Protein AF-A0A812V996-F1 (afdb_monomer)

pLDDT: mean 73.59, std 22.12, range [24.55, 98.0]

Structure (mmCIF, N/CA/C/O backbone):
data_AF-A0A812V996-F1
#
_entry.id   AF-A0A812V996-F1
#
loop_
_atom_site.group_PDB
_atom_site.id
_atom_site.type_symbol
_atom_site.label_atom_id
_atom_site.label_alt_id
_atom_site.label_comp_id
_atom_site.label_asym_id
_atom_site.label_entity_id
_atom_site.label_seq_id
_atom_site.pdbx_PDB_ins_code
_atom_site.Cartn_x
_atom_site.Cartn_y
_atom_site.Cartn_z
_atom_site.occupancy
_atom_site.B_iso_or_equiv
_atom_site.auth_seq_id
_atom_site.auth_comp_id
_atom_site.auth_asym_id
_atom_site.auth_atom_id
_atom_site.pdbx_PDB_model_num
ATOM 1 N N . MET A 1 1 ? -14.097 10.072 -3.785 1.00 68.44 1 MET A N 1
ATOM 2 C CA . MET A 1 1 ? -14.129 9.135 -2.651 1.00 68.44 1 MET A CA 1
ATOM 3 C C . MET A 1 1 ? -12.870 8.296 -2.686 1.00 68.44 1 MET A C 1
ATOM 5 O O . MET A 1 1 ? -12.619 7.647 -3.703 1.00 68.44 1 MET A O 1
ATOM 9 N N . VAL A 1 2 ? -12.076 8.368 -1.624 1.00 69.56 2 VAL A N 1
ATOM 10 C CA . VAL A 1 2 ? -10.939 7.474 -1.384 1.00 69.56 2 VAL A CA 1
ATOM 11 C C . VAL A 1 2 ? -11.446 6.214 -0.685 1.00 69.56 2 VAL A C 1
ATOM 13 O O . VAL A 1 2 ? -12.228 6.309 0.259 1.00 69.56 2 VAL A O 1
ATOM 16 N N . VAL A 1 3 ? -11.020 5.038 -1.145 1.00 75.62 3 VAL A N 1
ATOM 17 C CA . VAL A 1 3 ? -11.341 3.757 -0.496 1.00 75.62 3 VAL A CA 1
ATOM 18 C C . VAL A 1 3 ? -10.169 3.360 0.391 1.00 75.62 3 VAL A C 1
ATOM 20 O O . VAL A 1 3 ? -9.077 3.103 -0.111 1.00 75.62 3 VAL A O 1
ATOM 23 N N . ALA A 1 4 ? -10.376 3.311 1.705 1.00 86.12 4 ALA A N 1
ATOM 24 C CA . ALA A 1 4 ? -9.364 2.818 2.634 1.00 86.12 4 ALA A CA 1
ATOM 25 C C . ALA A 1 4 ? -9.500 1.300 2.789 1.00 86.12 4 ALA A C 1
ATOM 27 O O . ALA A 1 4 ? -10.517 0.817 3.289 1.00 86.12 4 ALA A O 1
ATOM 28 N N . GLN A 1 5 ? -8.480 0.557 2.365 1.00 85.81 5 GLN A N 1
ATOM 29 C CA . GLN A 1 5 ? -8.424 -0.896 2.505 1.00 85.81 5 GLN A CA 1
ATOM 30 C C . GLN A 1 5 ? -7.538 -1.260 3.686 1.00 85.81 5 GLN A C 1
ATOM 32 O O . GLN A 1 5 ? -6.400 -0.814 3.772 1.00 85.81 5 GLN A O 1
ATOM 37 N N . ILE A 1 6 ? -8.037 -2.081 4.598 1.00 90.00 6 ILE A N 1
ATOM 38 C CA . ILE A 1 6 ? -7.221 -2.690 5.638 1.00 90.00 6 ILE A CA 1
ATOM 39 C C . ILE A 1 6 ? -6.623 -3.952 5.030 1.00 90.00 6 ILE A C 1
ATOM 41 O O . ILE A 1 6 ? -7.347 -4.899 4.728 1.00 90.00 6 ILE A O 1
ATOM 45 N N . VAL A 1 7 ? -5.305 -3.952 4.834 1.00 86.25 7 VAL A N 1
ATOM 46 C CA . VAL A 1 7 ? -4.569 -5.071 4.217 1.00 86.25 7 VAL A CA 1
ATOM 47 C C . VAL A 1 7 ? -3.837 -5.940 5.240 1.00 86.25 7 VAL A C 1
ATOM 49 O O . VAL A 1 7 ? -3.289 -6.992 4.906 1.00 86.25 7 VAL A O 1
ATOM 52 N N . ARG A 1 8 ? -3.776 -5.490 6.499 1.00 89.12 8 ARG A N 1
ATOM 53 C CA . ARG A 1 8 ? -3.169 -6.241 7.598 1.00 89.12 8 ARG A CA 1
ATOM 54 C C . ARG A 1 8 ? -3.764 -5.841 8.941 1.00 89.12 8 ARG A C 1
ATOM 56 O O . ARG A 1 8 ? -3.909 -4.649 9.223 1.00 89.12 8 ARG A O 1
ATOM 63 N N . LEU A 1 9 ? -4.026 -6.839 9.777 1.00 92.62 9 LEU A N 1
ATOM 64 C CA . LEU A 1 9 ? -4.491 -6.687 11.152 1.00 92.62 9 LEU A CA 1
ATOM 65 C C . LEU A 1 9 ? -3.426 -7.187 12.120 1.00 92.62 9 LEU A C 1
ATOM 67 O O . LEU A 1 9 ? -2.908 -8.288 11.947 1.00 92.62 9 LEU A O 1
ATOM 71 N N . ARG A 1 10 ? -3.122 -6.384 13.143 1.00 93.19 10 ARG A N 1
ATOM 72 C CA . ARG A 1 10 ? -2.154 -6.724 14.191 1.00 93.19 10 ARG A CA 1
ATOM 73 C C . ARG A 1 10 ? -2.691 -6.451 15.574 1.00 93.19 10 ARG A C 1
ATOM 75 O O . ARG A 1 10 ? -3.213 -5.367 15.811 1.00 93.19 10 ARG A O 1
ATOM 82 N N . ASN A 1 11 ? -2.449 -7.356 16.508 1.00 94.94 11 ASN A N 1
ATOM 83 C CA . ASN A 1 11 ? -2.712 -7.138 17.918 1.00 94.94 11 ASN A CA 1
ATOM 84 C C . ASN A 1 11 ? -1.469 -7.416 18.760 1.00 94.94 11 ASN A C 1
ATOM 86 O O . ASN A 1 11 ? -1.114 -8.560 19.033 1.00 94.94 11 ASN A O 1
ATOM 90 N N . ASN A 1 12 ? -0.834 -6.332 19.198 1.00 92.88 12 ASN A N 1
ATOM 91 C CA . ASN A 1 12 ? 0.357 -6.351 20.040 1.00 92.88 12 ASN A CA 1
ATOM 92 C C . ASN A 1 12 ? 0.018 -6.149 21.528 1.00 92.88 12 ASN A C 1
ATOM 94 O O . ASN A 1 12 ? 0.914 -5.867 22.322 1.00 92.88 12 ASN A O 1
ATOM 98 N N . THR A 1 13 ? -1.261 -6.231 21.898 1.00 91.38 13 THR A N 1
ATOM 99 C CA . THR A 1 13 ? -1.736 -6.120 23.283 1.00 91.38 13 THR A CA 1
ATOM 100 C C . THR A 1 13 ? -2.034 -7.501 23.867 1.00 91.38 13 THR A C 1
ATOM 102 O O . THR A 1 13 ? -1.964 -8.516 23.173 1.00 91.38 13 THR A O 1
ATOM 105 N N . LEU A 1 14 ? -2.415 -7.538 25.145 1.00 90.31 14 LEU A N 1
ATOM 106 C CA . LEU A 1 14 ? -2.928 -8.738 25.816 1.00 90.31 14 LEU A CA 1
ATOM 107 C C . LEU A 1 14 ? -4.466 -8.846 25.784 1.00 90.31 14 LEU A C 1
ATOM 109 O O . LEU A 1 14 ? -5.033 -9.695 26.468 1.00 90.31 14 LEU A O 1
ATOM 113 N N . ARG A 1 15 ? -5.144 -7.989 25.013 1.00 91.38 15 ARG A N 1
ATOM 114 C CA . ARG A 1 15 ? -6.610 -7.860 24.958 1.00 91.38 15 ARG A CA 1
ATOM 115 C C . ARG A 1 15 ? -7.149 -8.478 23.670 1.00 91.38 15 ARG A C 1
ATOM 117 O O . ARG A 1 15 ? -6.420 -8.553 22.686 1.00 91.38 15 ARG A O 1
ATOM 124 N N . THR A 1 16 ? -8.415 -8.889 23.654 1.00 94.25 16 THR A N 1
ATOM 125 C CA . THR A 1 16 ? -9.091 -9.378 22.438 1.00 94.25 16 THR A CA 1
ATOM 126 C C . THR A 1 16 ? -10.015 -8.296 21.898 1.00 94.25 16 THR A C 1
ATOM 128 O O . THR A 1 16 ? -10.855 -7.783 22.635 1.00 94.25 16 THR A O 1
ATOM 131 N N . PHE A 1 17 ? -9.889 -7.986 20.608 1.00 95.56 17 PHE A N 1
ATOM 132 C CA . PHE A 1 17 ? -10.750 -7.025 19.917 1.00 95.56 17 PHE A CA 1
ATOM 133 C C . PHE A 1 17 ? -11.651 -7.732 18.914 1.00 95.56 17 PHE A C 1
ATOM 135 O O . PHE A 1 17 ? -11.306 -8.796 18.405 1.00 95.56 17 PHE A O 1
ATOM 142 N N . TYR A 1 18 ? -12.778 -7.108 18.592 1.00 94.75 18 TYR A N 1
ATOM 143 C CA . TYR A 1 18 ? -13.703 -7.591 17.575 1.00 94.75 18 TYR A CA 1
ATOM 144 C C . TYR A 1 18 ? -13.893 -6.520 16.509 1.00 94.75 18 TYR A C 1
ATOM 146 O O . TYR A 1 18 ? -14.131 -5.354 16.828 1.00 94.75 18 TYR A O 1
ATOM 154 N N . ILE A 1 19 ? -13.784 -6.908 15.241 1.00 94.19 19 ILE A N 1
ATOM 155 C CA . ILE A 1 19 ? -13.998 -6.015 14.101 1.00 94.19 19 ILE A CA 1
ATOM 156 C C . ILE A 1 19 ? -15.267 -6.444 13.380 1.00 94.19 19 ILE A C 1
ATOM 158 O O . ILE A 1 19 ? -15.401 -7.587 12.952 1.00 94.19 19 ILE A O 1
ATOM 162 N N . THR A 1 20 ? -16.193 -5.506 13.217 1.00 90.94 20 THR A N 1
ATOM 163 C CA . THR A 1 20 ? -17.376 -5.679 12.373 1.00 90.94 20 THR A CA 1
ATOM 164 C C . THR A 1 20 ? -17.146 -4.905 11.075 1.00 90.94 20 THR A C 1
ATOM 166 O O . THR A 1 20 ? -17.031 -3.673 11.130 1.00 90.94 20 THR A O 1
ATOM 169 N N . PRO A 1 21 ? -17.043 -5.583 9.917 1.00 86.12 21 PRO A N 1
ATOM 170 C CA . PRO A 1 21 ? -16.933 -4.911 8.627 1.00 86.12 21 PRO A CA 1
ATOM 171 C C . PRO A 1 21 ? -18.097 -3.936 8.415 1.00 86.12 21 PRO A C 1
ATOM 173 O O . PRO A 1 21 ? -19.245 -4.244 8.728 1.00 86.12 21 PRO A O 1
ATOM 176 N N . GLY A 1 22 ? -17.792 -2.746 7.899 1.00 69.81 22 GLY A N 1
ATOM 177 C CA . GLY A 1 22 ? -18.787 -1.694 7.670 1.00 69.81 22 GLY A CA 1
ATOM 178 C C . GLY A 1 22 ? -19.370 -1.664 6.260 1.00 69.81 22 GLY A C 1
ATOM 179 O O . GLY A 1 22 ? -20.229 -0.836 5.969 1.00 69.81 22 GLY A O 1
ATOM 180 N N . ASP A 1 23 ? -18.866 -2.514 5.369 1.00 71.00 23 ASP A N 1
ATOM 181 C CA . ASP A 1 23 ? -19.154 -2.472 3.941 1.00 71.00 23 ASP A CA 1
ATOM 182 C C . ASP A 1 23 ? -19.810 -3.784 3.495 1.00 71.00 23 ASP A C 1
ATOM 184 O O . ASP A 1 23 ? -19.291 -4.868 3.750 1.00 71.00 23 ASP A O 1
ATOM 188 N N . ILE A 1 24 ? -20.967 -3.675 2.839 1.00 66.00 24 ILE A N 1
ATOM 189 C CA . ILE A 1 24 ? -21.747 -4.818 2.342 1.00 66.00 24 ILE A CA 1
ATOM 190 C C . ILE A 1 24 ? -21.283 -5.302 0.962 1.00 66.00 24 ILE A C 1
ATOM 192 O O . ILE A 1 24 ? -21.715 -6.357 0.499 1.00 66.00 24 ILE A O 1
ATOM 196 N N . PHE A 1 25 ? -20.448 -4.523 0.271 1.00 68.19 25 PHE A N 1
ATOM 197 C CA . PHE A 1 25 ? -20.024 -4.814 -1.096 1.00 68.19 25 PHE A CA 1
ATOM 198 C C . PHE A 1 25 ? -18.751 -5.656 -1.149 1.00 68.19 25 PHE A C 1
ATOM 200 O O . PHE A 1 25 ? -18.546 -6.390 -2.119 1.00 68.19 25 PHE A O 1
ATOM 207 N N . TYR A 1 26 ? -17.907 -5.580 -0.119 1.00 71.62 26 TYR A N 1
ATOM 208 C CA . TYR A 1 26 ? -16.656 -6.325 -0.056 1.00 71.62 26 TYR A CA 1
ATOM 209 C C . TYR A 1 26 ? -16.776 -7.521 0.884 1.00 71.62 26 TYR A C 1
ATOM 211 O O . TYR A 1 26 ? -17.112 -7.393 2.057 1.00 71.62 26 TYR A O 1
ATOM 219 N N . LYS A 1 27 ? -16.454 -8.708 0.364 1.00 79.19 27 LYS A N 1
ATOM 220 C CA . LYS A 1 27 ? -16.306 -9.907 1.191 1.00 79.19 27 LYS A CA 1
ATOM 221 C C . LYS A 1 27 ? -14.922 -9.897 1.814 1.00 79.19 27 LYS A C 1
ATOM 223 O O . LYS A 1 27 ? -13.931 -9.883 1.089 1.00 79.19 27 LYS A O 1
ATOM 228 N N . THR A 1 28 ? -14.869 -9.905 3.140 1.00 84.31 28 THR A N 1
ATOM 229 C CA . THR A 1 28 ? -13.599 -9.936 3.859 1.00 84.31 28 THR A CA 1
ATOM 230 C C . THR A 1 28 ? -13.019 -11.350 3.873 1.00 84.31 28 THR A C 1
ATOM 232 O O . THR A 1 28 ? -13.731 -12.323 4.117 1.00 84.31 28 THR A O 1
ATOM 235 N N . SER A 1 29 ? -11.714 -11.468 3.657 1.00 82.75 29 SER A N 1
ATOM 236 C CA . SER A 1 29 ? -10.951 -12.687 3.920 1.00 82.75 29 SER A CA 1
ATOM 237 C C . SER A 1 29 ? -9.700 -12.392 4.732 1.00 82.75 29 SER A C 1
ATOM 239 O O . SER A 1 29 ? -9.110 -11.319 4.608 1.00 82.75 29 SER A O 1
ATOM 241 N N . ILE A 1 30 ? -9.284 -13.364 5.538 1.00 86.12 30 ILE A N 1
ATOM 242 C CA . ILE A 1 30 ? -8.094 -13.302 6.384 1.00 86.12 30 ILE A CA 1
ATOM 243 C C . ILE A 1 30 ? -7.178 -14.462 6.002 1.00 86.12 30 ILE A C 1
ATOM 245 O O . ILE A 1 30 ? -7.625 -15.608 5.964 1.00 86.12 30 ILE A O 1
ATOM 249 N N . ASP A 1 31 ? -5.927 -14.158 5.647 1.00 82.12 31 ASP A N 1
ATOM 250 C CA . ASP A 1 31 ? -4.960 -15.115 5.081 1.00 82.12 31 ASP A CA 1
ATOM 251 C C . ASP A 1 31 ? -5.574 -15.996 3.964 1.00 82.12 31 ASP A C 1
ATOM 253 O O . ASP A 1 31 ? -5.345 -17.203 3.864 1.00 82.12 31 ASP A O 1
ATOM 257 N N . GLY A 1 32 ? -6.408 -15.377 3.119 1.00 76.25 32 GLY A N 1
ATOM 258 C CA . GLY A 1 32 ? -7.094 -16.024 1.996 1.00 76.25 32 GLY A CA 1
ATOM 259 C C . GLY A 1 32 ? -8.329 -16.858 2.363 1.00 76.25 32 GLY A C 1
ATOM 260 O O . GLY A 1 32 ? -8.969 -17.404 1.465 1.00 76.25 32 GLY A O 1
ATOM 261 N N . GLN A 1 33 ? -8.702 -16.957 3.644 1.00 82.69 33 GLN A N 1
ATOM 262 C CA . GLN A 1 33 ? -9.930 -17.631 4.079 1.00 82.69 33 GLN A CA 1
ATOM 263 C C . GLN A 1 33 ? -11.076 -16.625 4.234 1.00 82.69 33 GLN A C 1
ATOM 265 O O . GLN A 1 33 ? -10.908 -15.627 4.937 1.00 82.69 33 GLN A O 1
ATOM 270 N N . PRO A 1 34 ? -12.243 -16.847 3.603 1.00 84.31 34 PRO A N 1
ATOM 271 C CA . PRO A 1 34 ? -13.369 -15.931 3.714 1.00 84.31 34 PRO A CA 1
ATOM 272 C C . PRO A 1 34 ? -13.890 -15.907 5.150 1.00 84.31 34 PRO A C 1
ATOM 274 O O . PRO A 1 34 ? -14.181 -16.949 5.739 1.00 84.31 34 PRO A O 1
ATOM 277 N N . VAL A 1 35 ? -14.048 -14.706 5.692 1.00 81.50 35 VAL A N 1
ATOM 278 C CA . VAL A 1 35 ? -14.783 -14.487 6.935 1.00 81.50 35 VAL A CA 1
ATOM 279 C C . VAL A 1 35 ? -16.250 -14.334 6.545 1.00 81.50 35 VAL A C 1
ATOM 281 O O . VAL A 1 35 ? -16.569 -13.579 5.627 1.00 81.50 35 VAL A O 1
ATOM 284 N N . GLY A 1 36 ? -17.143 -15.099 7.177 1.00 72.88 36 GLY A N 1
ATOM 285 C CA . GLY A 1 36 ? -18.587 -14.936 6.970 1.00 72.88 36 GLY A CA 1
ATOM 286 C C . GLY A 1 36 ? -19.096 -13.585 7.489 1.00 72.88 36 GLY A C 1
ATOM 287 O O . GLY A 1 36 ? -18.314 -12.721 7.871 1.00 72.88 36 GLY A O 1
ATOM 288 N N . ASP A 1 37 ? -20.414 -13.426 7.610 1.00 67.81 37 ASP A N 1
ATOM 289 C CA . ASP A 1 37 ? -21.042 -12.189 8.125 1.00 67.81 37 ASP A CA 1
ATOM 290 C C . ASP A 1 37 ? -20.842 -11.976 9.647 1.00 67.81 37 ASP A C 1
ATOM 292 O O . ASP A 1 37 ? -21.565 -11.220 10.294 1.00 67.81 37 ASP A O 1
ATOM 296 N N . GLN A 1 38 ? -19.891 -12.692 10.249 1.00 74.56 38 GLN A N 1
ATOM 297 C CA . GLN A 1 38 ? -19.591 -12.654 11.675 1.00 74.56 38 GLN A CA 1
ATOM 298 C C . GLN A 1 38 ? -18.497 -11.629 11.982 1.00 74.56 38 GLN A C 1
ATOM 300 O O . GLN A 1 38 ? -17.707 -11.243 11.120 1.00 74.56 38 GLN A O 1
ATOM 305 N N . GLN A 1 39 ? -18.441 -11.199 13.243 1.00 87.00 39 GLN A N 1
ATOM 306 C CA . GLN A 1 39 ? -17.353 -10.356 13.725 1.00 87.00 39 GLN A CA 1
ATOM 307 C C . GLN A 1 39 ? -16.016 -11.093 13.612 1.00 87.00 39 GLN A C 1
ATOM 309 O O . GLN A 1 39 ? -15.909 -12.276 13.931 1.00 87.00 39 GLN A O 1
ATOM 314 N N . ILE A 1 40 ? -14.988 -10.366 13.188 1.00 91.69 40 ILE A N 1
ATOM 315 C CA . ILE A 1 40 ? -13.610 -10.842 13.155 1.00 91.69 40 ILE A CA 1
ATOM 316 C C . ILE A 1 40 ? -13.047 -10.731 14.568 1.00 91.69 40 ILE A C 1
ATOM 318 O O . ILE A 1 40 ? -12.869 -9.621 15.073 1.00 91.69 40 ILE A O 1
ATOM 322 N N . GLU A 1 41 ? -12.750 -11.864 15.194 1.00 94.19 41 GLU A N 1
ATOM 323 C CA . GLU A 1 41 ? -12.024 -11.904 16.462 1.00 94.19 41 GLU A CA 1
ATOM 324 C C . GLU A 1 41 ? -10.525 -11.674 16.221 1.00 94.19 41 GLU A C 1
ATOM 326 O O . GLU A 1 41 ? -9.902 -12.331 15.386 1.00 94.19 41 GLU A O 1
ATOM 331 N N . VAL A 1 42 ? -9.939 -10.740 16.967 1.00 95.62 42 VAL A N 1
ATOM 332 C CA . VAL A 1 42 ? -8.523 -10.370 16.894 1.00 95.62 42 VAL A CA 1
ATOM 333 C C . VAL A 1 42 ? -7.877 -10.611 18.268 1.00 95.62 42 VAL A C 1
ATOM 335 O O . VAL A 1 42 ? -7.761 -9.678 19.073 1.00 95.62 42 VAL A O 1
ATOM 338 N N . PRO A 1 43 ? -7.476 -11.857 18.584 1.00 95.31 43 PRO A N 1
ATOM 339 C CA . PRO A 1 43 ? -6.868 -12.214 19.867 1.00 95.31 43 PRO A CA 1
ATOM 340 C C . PRO A 1 43 ? -5.450 -11.634 20.047 1.00 95.31 43 PRO A C 1
ATOM 342 O O . PRO A 1 43 ? -4.847 -11.144 19.087 1.00 95.31 43 PRO A O 1
ATOM 345 N N . PRO A 1 44 ? -4.877 -11.696 21.264 1.00 94.75 44 PRO A N 1
ATOM 346 C CA . PRO A 1 44 ? -3.487 -11.319 21.516 1.00 94.75 44 PRO A CA 1
ATOM 347 C C . PRO A 1 44 ? -2.503 -12.035 20.583 1.00 94.75 44 PRO A C 1
ATOM 349 O O . PRO A 1 44 ? -2.571 -13.252 20.412 1.00 94.75 44 PRO A O 1
ATOM 352 N N . GLY A 1 45 ? -1.567 -11.287 19.993 1.00 91.12 45 GLY A N 1
ATOM 353 C CA . GLY A 1 45 ? -0.557 -11.823 19.075 1.00 91.12 45 GLY A CA 1
ATOM 354 C C . GLY A 1 45 ? -1.040 -12.059 17.640 1.00 91.12 45 GLY A C 1
ATOM 355 O O . GLY A 1 45 ? -0.279 -12.585 16.830 1.00 91.12 45 GLY A O 1
ATOM 356 N N . PHE A 1 46 ? -2.275 -11.678 17.303 1.00 93.94 46 PHE A N 1
ATOM 357 C CA . PHE A 1 46 ? -2.791 -11.768 15.938 1.00 93.94 46 PHE A CA 1
ATOM 358 C C . PHE A 1 46 ? -1.958 -10.911 14.971 1.00 93.94 46 PHE A C 1
ATOM 360 O O . PHE A 1 46 ? -1.724 -9.736 15.244 1.00 93.94 46 PHE A O 1
ATOM 367 N N . ASP A 1 47 ? -1.524 -11.471 13.841 1.00 91.81 47 ASP A N 1
ATOM 368 C CA . ASP A 1 47 ? -0.824 -10.747 12.768 1.00 91.81 47 ASP A CA 1
ATOM 369 C C . ASP A 1 47 ? -1.089 -11.422 11.416 1.00 91.81 47 ASP A C 1
ATOM 371 O O . ASP A 1 47 ? -0.331 -12.292 10.985 1.00 91.81 47 ASP A O 1
ATOM 375 N N . GLN A 1 48 ? -2.188 -11.046 10.762 1.00 88.75 48 GLN A N 1
ATOM 376 C CA . GLN A 1 48 ? -2.663 -11.702 9.537 1.00 88.75 48 GLN A CA 1
ATOM 377 C C . GLN A 1 48 ? -2.954 -10.687 8.432 1.00 88.75 48 GLN A C 1
ATOM 379 O O . GLN A 1 48 ? -3.291 -9.524 8.695 1.00 88.75 48 GLN A O 1
ATOM 384 N N . ALA A 1 49 ? -2.776 -11.116 7.181 1.00 82.69 49 ALA A N 1
ATOM 385 C CA . ALA A 1 49 ? -3.137 -10.316 6.020 1.00 82.69 49 ALA A CA 1
ATOM 386 C C . ALA A 1 49 ? -4.656 -10.337 5.831 1.00 82.69 49 ALA A C 1
ATOM 388 O O . ALA A 1 49 ? -5.317 -11.339 6.106 1.00 82.69 49 ALA A O 1
ATOM 389 N N . THR A 1 50 ? -5.207 -9.229 5.350 1.00 87.31 50 THR A N 1
ATOM 390 C CA . THR A 1 50 ? -6.643 -9.095 5.105 1.00 87.31 50 THR A CA 1
ATOM 391 C C . THR A 1 50 ? -6.899 -8.634 3.682 1.00 87.31 50 THR A C 1
ATOM 393 O O . THR A 1 50 ? -6.162 -7.814 3.143 1.00 87.31 50 THR A O 1
ATOM 396 N N . GLU A 1 51 ? -7.963 -9.141 3.074 1.00 81.12 51 GLU A N 1
ATOM 397 C CA . GLU A 1 51 ? -8.463 -8.673 1.782 1.00 81.12 51 GLU A CA 1
ATOM 398 C C . GLU A 1 51 ? -9.947 -8.349 1.922 1.00 81.12 51 GLU A C 1
ATOM 400 O O . GLU A 1 51 ? -10.658 -8.991 2.693 1.00 81.12 51 GLU A O 1
ATOM 405 N N . GLY A 1 52 ? -10.418 -7.321 1.217 1.00 77.62 52 GLY A N 1
ATOM 406 C CA . GLY A 1 52 ? -11.831 -6.930 1.241 1.00 77.62 52 GLY A CA 1
ATOM 407 C C . GLY A 1 52 ? -12.328 -6.329 2.563 1.00 77.62 52 GLY A C 1
ATOM 408 O O . GLY A 1 52 ? -13.514 -6.042 2.676 1.00 77.62 52 GLY A O 1
ATOM 409 N N . LEU A 1 53 ? -11.455 -6.095 3.549 1.00 88.19 53 LEU A N 1
ATOM 410 C CA . LEU A 1 53 ? -11.798 -5.333 4.749 1.00 88.19 53 LEU A CA 1
ATOM 411 C C . LEU A 1 53 ? -11.597 -3.843 4.466 1.00 88.19 53 LEU A C 1
ATOM 413 O O . LEU A 1 53 ? -10.464 -3.382 4.343 1.00 88.19 53 LEU A O 1
ATOM 417 N N . THR A 1 54 ? -12.677 -3.077 4.344 1.00 87.00 54 THR A N 1
ATOM 418 C CA . THR A 1 54 ? -12.616 -1.650 3.996 1.00 87.00 54 THR A CA 1
ATOM 419 C C . THR A 1 54 ? -13.156 -0.768 5.114 1.00 87.00 54 THR A C 1
ATOM 421 O O . THR A 1 54 ? -14.028 -1.163 5.889 1.00 87.00 54 THR A O 1
ATOM 424 N N . VAL A 1 55 ? -12.644 0.462 5.191 1.00 90.00 55 VAL A N 1
ATOM 425 C CA . VAL A 1 55 ? -13.305 1.529 5.943 1.00 90.00 55 VAL A CA 1
ATOM 426 C C . VAL A 1 55 ? -14.237 2.260 4.974 1.00 90.00 55 VAL A C 1
ATOM 428 O O . VAL A 1 55 ? -13.746 2.907 4.041 1.00 90.00 55 VAL A O 1
ATOM 431 N N . PRO A 1 56 ? -15.565 2.156 5.149 1.00 84.56 56 PRO A N 1
ATOM 432 C CA . PRO A 1 56 ? -16.512 2.708 4.195 1.00 84.56 56 PRO A CA 1
ATOM 433 C C . PRO A 1 56 ? -16.595 4.231 4.311 1.00 84.56 56 PRO A C 1
ATOM 435 O O . PRO A 1 56 ? -16.251 4.835 5.334 1.00 84.56 56 PRO A O 1
ATOM 438 N N . TRP A 1 57 ? -17.114 4.859 3.258 1.00 84.50 57 TRP A N 1
ATOM 439 C CA . TRP A 1 57 ? -17.425 6.283 3.288 1.00 84.50 57 TRP A CA 1
ATOM 440 C C . TRP A 1 57 ? -18.656 6.552 4.153 1.00 84.50 57 TRP A C 1
ATOM 442 O O . TRP A 1 57 ? -19.636 5.799 4.100 1.00 84.50 57 TRP A O 1
ATOM 452 N N . GLU A 1 58 ? -18.608 7.632 4.932 1.00 82.69 58 GLU A N 1
ATOM 453 C CA . GLU A 1 58 ? -19.613 7.958 5.949 1.00 82.69 58 GLU A CA 1
ATOM 454 C C . GLU A 1 58 ? -21.032 8.002 5.365 1.00 82.69 58 GLU A C 1
ATOM 456 O O . GLU A 1 58 ? -21.932 7.348 5.889 1.00 82.69 58 GLU A O 1
ATOM 461 N N . SER A 1 59 ? -21.233 8.666 4.220 1.00 73.69 59 SER A N 1
ATOM 462 C CA . SER A 1 59 ? -22.574 8.784 3.629 1.00 73.69 59 SER A CA 1
ATOM 463 C C . SER A 1 59 ? -23.066 7.533 2.885 1.00 73.69 59 SER A C 1
ATOM 465 O O . SER A 1 59 ? -24.199 7.544 2.405 1.00 73.69 59 SER A O 1
ATOM 467 N N . VAL A 1 60 ? -22.220 6.517 2.677 1.00 70.81 60 VAL A N 1
ATOM 468 C CA . V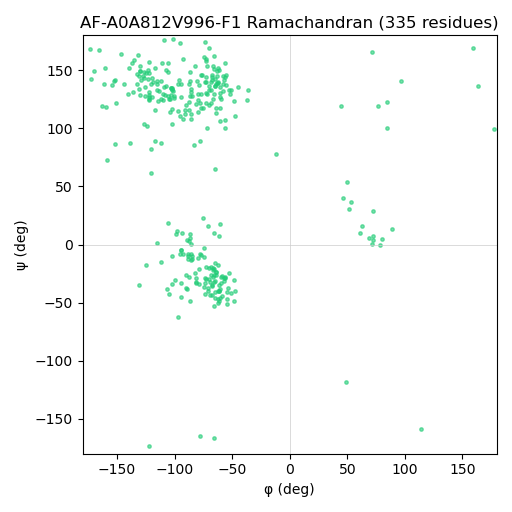AL A 1 60 ? -22.570 5.345 1.850 1.00 70.81 60 VAL A CA 1
ATOM 469 C C . VAL A 1 60 ? -23.107 4.207 2.710 1.00 70.81 60 VAL A C 1
ATOM 471 O O . VAL A 1 60 ? -24.107 3.594 2.351 1.00 70.81 60 VAL A O 1
ATOM 474 N N . SER A 1 61 ? -22.450 3.915 3.834 1.00 68.50 61 SER A N 1
ATOM 475 C CA . SER A 1 61 ? -22.810 2.767 4.682 1.00 68.50 61 SER A CA 1
ATOM 476 C C . SER A 1 61 ? -23.750 3.130 5.829 1.00 68.50 61 SER A C 1
ATOM 478 O O . SER A 1 61 ? -24.554 2.302 6.245 1.00 68.50 61 SER A O 1
ATOM 480 N N . GLY A 1 62 ? -23.637 4.347 6.378 1.00 69.00 62 GLY A N 1
ATOM 481 C CA . GLY A 1 62 ? -24.365 4.750 7.585 1.00 69.00 62 GLY A CA 1
ATOM 482 C C . GLY A 1 62 ? -24.038 3.920 8.837 1.00 69.00 62 GLY A C 1
ATOM 483 O O . GLY A 1 62 ? -24.742 4.049 9.836 1.00 69.00 62 GLY A O 1
ATOM 484 N N . THR A 1 63 ? -23.005 3.067 8.807 1.00 74.81 63 THR A N 1
ATOM 485 C CA . THR A 1 63 ? -22.617 2.164 9.910 1.00 74.81 63 THR A CA 1
ATOM 486 C C . THR A 1 63 ? -21.126 2.231 10.240 1.00 74.81 63 THR A C 1
ATOM 488 O O . THR A 1 63 ? -20.779 2.181 11.421 1.00 74.81 63 THR A O 1
ATOM 491 N N . GLY A 1 64 ? -20.252 2.429 9.244 1.00 84.69 64 GLY A N 1
ATOM 492 C CA . GLY A 1 64 ? -18.799 2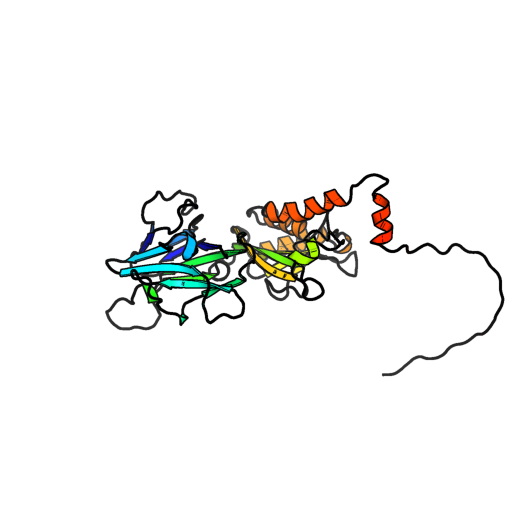.470 9.448 1.00 84.69 64 GLY A CA 1
ATOM 493 C C . GLY A 1 64 ? -18.187 1.102 9.771 1.00 84.69 64 GLY A C 1
ATOM 494 O O . GLY A 1 64 ? -18.891 0.155 10.109 1.00 84.69 64 GLY A O 1
ATOM 495 N N . LEU A 1 65 ? -16.858 0.990 9.690 1.00 91.44 65 LEU A N 1
ATOM 496 C CA . LEU A 1 65 ? -16.142 -0.178 10.213 1.00 91.44 65 LEU A CA 1
ATOM 497 C C . LEU A 1 65 ? -16.108 -0.069 11.738 1.00 91.44 65 LEU A C 1
ATOM 499 O O . LEU A 1 65 ? -15.549 0.892 12.265 1.00 91.44 65 LEU A O 1
ATOM 503 N N . ALA A 1 66 ? -16.722 -1.011 12.451 1.00 92.44 66 ALA A N 1
ATOM 504 C CA . ALA A 1 66 ? -16.805 -0.954 13.907 1.00 92.44 66 ALA A CA 1
ATOM 505 C C . ALA A 1 66 ? -15.716 -1.807 14.556 1.00 92.44 66 ALA A C 1
ATOM 507 O O . ALA A 1 66 ? -15.451 -2.930 14.130 1.00 92.44 66 ALA A O 1
ATOM 508 N N . ILE A 1 67 ? -15.108 -1.269 15.607 1.00 94.44 67 ILE A N 1
ATOM 509 C CA . ILE A 1 67 ? -14.133 -1.961 16.445 1.00 94.44 67 ILE A CA 1
ATOM 510 C C . ILE A 1 67 ? -14.679 -1.934 17.866 1.00 94.44 67 ILE A C 1
ATOM 512 O O . ILE A 1 67 ? -14.986 -0.858 18.388 1.00 94.44 67 ILE A O 1
ATOM 516 N N . SER A 1 68 ? -14.808 -3.103 18.479 1.00 93.56 68 SER A N 1
ATOM 517 C CA . SER A 1 68 ? -15.372 -3.256 19.815 1.00 93.56 68 SER A CA 1
ATOM 518 C C . SER A 1 68 ? -14.494 -4.094 20.727 1.00 93.56 68 SER A C 1
ATOM 520 O O . SER A 1 68 ? -13.758 -4.983 20.294 1.00 93.56 68 SER A O 1
ATOM 522 N N . GLU A 1 69 ? -14.629 -3.820 22.014 1.00 92.44 69 GLU A N 1
ATOM 523 C CA . GLU A 1 69 ? -14.007 -4.555 23.099 1.00 92.44 69 GLU A CA 1
ATOM 524 C C . GLU A 1 69 ? -14.895 -4.447 24.339 1.00 92.44 69 GLU A C 1
ATOM 526 O O . GLU A 1 69 ? -15.163 -3.344 24.819 1.00 92.44 69 GLU A O 1
ATOM 531 N N . ALA A 1 70 ? -15.332 -5.590 24.873 1.00 86.81 70 ALA A N 1
ATOM 532 C CA . ALA A 1 70 ? -16.323 -5.633 25.944 1.00 86.81 70 ALA A CA 1
ATOM 533 C C . ALA A 1 70 ? -17.539 -4.740 25.606 1.00 86.81 70 ALA A C 1
ATOM 535 O O . ALA A 1 70 ? -18.211 -4.984 24.607 1.00 86.81 70 ALA A O 1
ATOM 536 N N . GLU A 1 71 ? -17.812 -3.707 26.408 1.00 84.75 71 GLU A N 1
ATOM 537 C CA . GLU A 1 71 ? -18.920 -2.762 26.196 1.00 84.75 71 GLU A CA 1
ATOM 538 C C . GLU A 1 71 ? -18.517 -1.516 25.383 1.00 84.75 71 GLU A C 1
ATOM 540 O O . GLU A 1 71 ? -19.371 -0.714 25.001 1.00 84.75 71 GLU A O 1
ATOM 545 N N . ALA A 1 72 ? -17.223 -1.328 25.109 1.00 88.06 72 ALA A N 1
ATOM 546 C CA . ALA A 1 72 ? -16.719 -0.181 24.367 1.00 88.06 72 ALA A CA 1
ATOM 547 C C . ALA A 1 72 ? -16.749 -0.445 22.855 1.00 88.06 72 ALA A C 1
ATOM 549 O O . ALA A 1 72 ? -16.359 -1.513 22.382 1.00 88.06 72 ALA A O 1
ATOM 550 N N . GLN A 1 73 ? -17.162 0.559 22.079 1.00 91.50 73 GLN A N 1
ATOM 551 C CA . GLN A 1 73 ? -17.169 0.497 20.620 1.00 91.50 73 GLN A CA 1
ATOM 552 C C . GLN A 1 73 ? -16.812 1.851 20.011 1.00 91.50 73 GLN A C 1
ATOM 554 O O . GLN A 1 73 ? -17.335 2.894 20.411 1.00 91.50 73 GLN A O 1
ATOM 559 N N . ILE A 1 74 ? -15.986 1.810 18.974 1.00 92.88 74 ILE A N 1
ATOM 560 C CA . ILE A 1 74 ? -15.713 2.935 18.082 1.00 92.88 74 ILE A CA 1
ATOM 561 C C . ILE A 1 74 ? -16.056 2.555 16.642 1.00 92.88 74 ILE A C 1
ATOM 563 O O . ILE A 1 74 ? -16.086 1.380 16.276 1.00 92.88 74 ILE A O 1
ATOM 567 N N . ARG A 1 75 ? -16.308 3.565 15.815 1.00 93.19 75 ARG A N 1
ATOM 568 C CA . ARG A 1 75 ? -16.544 3.435 14.379 1.00 93.19 75 ARG A CA 1
ATOM 569 C C . ARG A 1 75 ? -15.485 4.202 13.612 1.00 93.19 75 ARG A C 1
ATOM 571 O O . ARG A 1 75 ? -15.116 5.317 13.976 1.00 93.19 75 ARG A O 1
ATOM 578 N N . CYS A 1 76 ? -15.029 3.603 12.530 1.00 93.25 76 CYS A N 1
ATOM 579 C CA . CYS A 1 76 ? -14.103 4.188 11.585 1.00 93.25 76 CYS A CA 1
ATOM 580 C C . CYS A 1 76 ? -14.855 4.469 10.286 1.00 93.25 76 CYS A C 1
ATOM 582 O O . CYS A 1 76 ? -15.532 3.588 9.747 1.00 93.25 76 CYS A O 1
ATOM 584 N N . VAL A 1 77 ? -14.731 5.694 9.785 1.00 91.94 77 VAL A N 1
ATOM 585 C CA . VAL A 1 77 ? -15.338 6.126 8.522 1.00 91.94 77 VAL A CA 1
ATOM 586 C C . VAL A 1 77 ? -14.357 6.955 7.713 1.00 91.94 77 VAL A C 1
ATOM 588 O O . VAL A 1 77 ? -13.428 7.553 8.260 1.00 91.94 77 VAL A O 1
ATOM 591 N N . VAL A 1 78 ? -14.578 6.993 6.403 1.00 90.56 78 VAL A N 1
ATOM 592 C CA . VAL A 1 78 ? -13.886 7.908 5.497 1.00 90.56 78 VAL A CA 1
ATOM 593 C C . VAL A 1 78 ? -14.818 9.054 5.122 1.00 90.56 78 VAL A C 1
ATOM 595 O O . VAL A 1 78 ? -15.975 8.820 4.779 1.00 90.56 78 VAL A O 1
ATOM 598 N N . GLY A 1 79 ? -14.324 10.289 5.155 1.00 88.19 79 GLY A N 1
ATOM 599 C CA . GLY A 1 79 ? -15.137 11.446 4.785 1.00 88.19 79 GLY A CA 1
ATOM 600 C C . GLY A 1 79 ? -14.380 12.775 4.730 1.00 88.19 79 GLY A C 1
ATOM 601 O O . GLY A 1 79 ? -13.233 12.847 5.184 1.00 88.19 79 GLY A O 1
ATOM 602 N N . PRO A 1 80 ? -15.007 13.828 4.170 1.00 87.12 80 PRO A N 1
ATOM 603 C CA . PRO A 1 80 ? -14.551 15.209 4.293 1.00 87.12 80 PRO A CA 1
ATOM 604 C C . PRO A 1 80 ? -14.407 15.648 5.739 1.00 87.12 80 PRO A C 1
ATOM 606 O O . PRO A 1 80 ? -15.113 15.171 6.624 1.00 87.12 80 PRO A O 1
ATOM 609 N N . VAL A 1 81 ? -13.559 16.649 5.929 1.00 86.50 81 VAL A N 1
ATOM 610 C CA . VAL A 1 81 ? -13.500 17.445 7.150 1.00 86.50 81 VAL A CA 1
ATOM 611 C C . VAL A 1 81 ? -13.554 18.919 6.775 1.00 86.50 81 VAL A C 1
ATOM 613 O O . VAL A 1 81 ? -12.949 19.326 5.785 1.00 86.50 81 VAL A O 1
ATOM 616 N N . ASP A 1 82 ? -14.253 19.720 7.574 1.00 84.38 82 ASP A N 1
ATOM 617 C CA . ASP A 1 82 ? -14.487 21.139 7.265 1.00 84.38 82 ASP A CA 1
ATOM 618 C C . ASP A 1 82 ? -13.206 21.985 7.307 1.00 84.38 82 ASP A C 1
ATOM 620 O O . ASP A 1 82 ? -13.136 23.059 6.715 1.00 84.38 82 ASP A O 1
ATOM 624 N N . PHE A 1 83 ? -12.177 21.508 8.013 1.00 84.06 83 PHE A N 1
ATOM 625 C CA . PHE A 1 83 ? -10.922 22.234 8.197 1.00 84.06 83 PHE A CA 1
ATOM 626 C C . PHE A 1 83 ? -9.900 22.021 7.071 1.00 84.06 83 PHE A C 1
ATOM 628 O O . PHE A 1 83 ? -8.858 22.676 7.087 1.00 84.06 83 PHE A O 1
ATOM 635 N N . ASP A 1 84 ? -10.141 21.106 6.127 1.00 81.62 84 ASP A N 1
ATOM 636 C CA . ASP A 1 84 ? -9.173 20.787 5.076 1.00 81.62 84 ASP A CA 1
ATOM 637 C C . ASP A 1 84 ? -9.544 21.442 3.742 1.00 81.62 84 ASP A C 1
ATOM 639 O O . ASP A 1 84 ? -10.424 20.981 3.015 1.00 81.62 84 ASP A O 1
ATOM 643 N N . SER A 1 85 ? -8.827 22.513 3.404 1.00 73.19 85 SER A N 1
ATOM 644 C CA . SER A 1 85 ? -9.008 23.267 2.161 1.00 73.19 85 SER A CA 1
ATOM 645 C C . SER A 1 85 ? -8.467 22.555 0.917 1.00 73.19 85 SER A C 1
ATOM 647 O O . SER A 1 85 ? -8.748 22.994 -0.195 1.00 73.19 85 SER A O 1
ATOM 649 N N . GLU A 1 86 ? -7.707 21.465 1.075 1.00 69.81 86 GLU A N 1
ATOM 650 C CA . GLU A 1 86 ? -7.138 20.680 -0.033 1.00 69.81 86 GLU A CA 1
ATOM 651 C C . GLU A 1 86 ? -8.093 19.590 -0.560 1.00 69.81 86 GLU A C 1
ATOM 653 O O . GLU A 1 86 ? -7.678 18.731 -1.341 1.00 69.81 86 GLU A O 1
ATOM 658 N N . GLU A 1 87 ? -9.356 19.597 -0.116 1.00 77.12 87 GLU A N 1
ATOM 659 C CA . GLU A 1 87 ? -10.405 18.648 -0.515 1.00 77.12 87 GLU A CA 1
ATOM 660 C C . GLU A 1 87 ? -10.002 17.169 -0.346 1.00 77.12 87 GLU A C 1
ATOM 662 O O . GLU A 1 87 ? -10.363 16.311 -1.157 1.00 77.12 87 GLU A O 1
ATOM 667 N N . ARG A 1 88 ? -9.241 16.823 0.701 1.00 82.12 88 ARG A N 1
ATOM 668 C CA . ARG A 1 88 ? -8.891 15.419 0.963 1.00 82.12 88 ARG A CA 1
ATOM 669 C C . ARG A 1 88 ? -9.999 14.686 1.706 1.00 82.12 88 ARG A C 1
ATOM 671 O O . ARG A 1 88 ? -10.789 15.267 2.452 1.00 82.12 88 ARG A O 1
ATOM 678 N N . ASP A 1 89 ? -10.029 13.373 1.513 1.00 86.88 89 ASP A N 1
ATOM 679 C CA . ASP A 1 89 ? -10.773 12.466 2.380 1.00 86.88 89 ASP A CA 1
ATOM 680 C C . ASP A 1 89 ? -9.897 12.056 3.571 1.00 86.88 89 ASP A C 1
ATOM 682 O O . ASP A 1 89 ? -8.690 11.823 3.436 1.00 86.88 89 ASP A O 1
ATOM 686 N N . TRP A 1 90 ? -10.521 11.966 4.742 1.00 91.19 90 TRP A N 1
ATOM 687 C CA . TRP A 1 90 ? -9.877 11.648 6.011 1.00 91.19 90 TRP A CA 1
ATOM 688 C C . TRP A 1 90 ? -10.461 10.379 6.606 1.00 91.19 90 TRP A C 1
ATOM 690 O O . TRP A 1 90 ? -11.669 10.157 6.539 1.00 91.19 90 TRP A O 1
ATOM 700 N N . LEU A 1 91 ? -9.601 9.580 7.231 1.00 92.88 91 LEU A N 1
ATOM 701 C CA . LEU A 1 91 ? -10.006 8.535 8.157 1.00 92.88 91 LEU A CA 1
ATOM 702 C C . LEU A 1 91 ? -10.350 9.175 9.501 1.00 92.88 91 LEU A C 1
ATOM 704 O O . LEU A 1 91 ? -9.498 9.823 10.117 1.00 92.88 91 LEU A O 1
ATOM 708 N N . GLN A 1 92 ? -11.579 8.960 9.952 1.00 92.75 92 GLN A N 1
ATOM 709 C CA . GLN A 1 92 ? -12.141 9.583 11.142 1.00 92.75 92 GLN A CA 1
ATOM 710 C C . GLN A 1 92 ? -12.620 8.526 12.132 1.00 92.75 92 GLN A C 1
ATOM 712 O O . GLN A 1 92 ? -13.050 7.435 11.750 1.00 92.75 92 GLN A O 1
ATOM 717 N N . PHE A 1 93 ? -12.571 8.885 13.412 1.00 92.56 93 PHE A N 1
ATOM 718 C CA . PHE A 1 93 ? -13.059 8.063 14.512 1.00 92.56 93 PHE A CA 1
ATOM 719 C C . PHE A 1 93 ? -14.333 8.669 15.081 1.00 92.56 93 PHE A C 1
ATOM 721 O O . PHE A 1 93 ? -14.363 9.850 15.439 1.00 92.56 93 PHE A O 1
ATOM 728 N N . ARG A 1 94 ? -15.367 7.842 15.192 1.00 91.25 94 ARG A N 1
ATOM 729 C CA . ARG A 1 94 ? -16.669 8.192 15.752 1.00 91.25 94 ARG A CA 1
ATOM 730 C C . ARG A 1 94 ? -16.995 7.275 16.927 1.00 91.25 94 ARG A C 1
ATOM 732 O O . ARG A 1 94 ? -16.617 6.102 16.932 1.00 91.25 94 ARG A O 1
ATOM 739 N N . ARG A 1 95 ? -17.712 7.793 17.918 1.00 88.75 95 ARG A N 1
ATOM 740 C CA . ARG A 1 95 ? -18.374 6.980 18.951 1.00 88.75 95 ARG A CA 1
ATOM 741 C C . ARG A 1 95 ? -19.601 6.272 18.371 1.00 88.75 95 ARG A C 1
ATOM 743 O O . ARG A 1 95 ? -19.987 6.483 17.220 1.00 88.75 95 ARG A O 1
ATOM 750 N N . ALA A 1 96 ? -20.224 5.417 19.179 1.00 82.81 96 ALA A N 1
ATOM 751 C CA . ALA A 1 96 ? -21.477 4.752 18.821 1.00 82.81 96 ALA A CA 1
ATOM 752 C C . ALA A 1 96 ? -22.627 5.740 18.522 1.00 82.81 96 ALA A C 1
ATOM 754 O O . ALA A 1 96 ? -23.506 5.418 17.724 1.00 82.81 96 ALA A O 1
ATOM 755 N N . ASP A 1 97 ? -22.590 6.934 19.119 1.00 86.56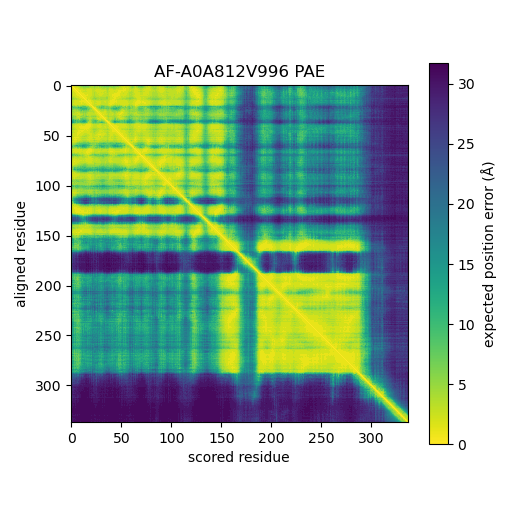 97 ASP A N 1
ATOM 756 C CA . ASP A 1 97 ? -23.529 8.046 18.923 1.00 86.56 97 ASP A CA 1
ATOM 757 C C . ASP A 1 97 ? -23.174 8.970 17.742 1.00 86.56 97 ASP A C 1
ATOM 759 O O . ASP A 1 97 ? -23.859 9.964 17.537 1.00 86.56 97 ASP A O 1
ATOM 763 N N . TRP A 1 98 ? -22.150 8.626 16.948 1.00 87.25 98 TRP A N 1
ATOM 764 C CA . TRP A 1 98 ? -21.611 9.413 15.826 1.00 87.25 98 TRP A CA 1
ATOM 765 C C . TRP A 1 98 ? -20.820 10.671 16.189 1.00 87.25 98 TRP A C 1
ATOM 767 O O . TRP A 1 98 ? -20.314 11.352 15.290 1.00 87.25 98 TRP A O 1
ATOM 777 N N . GLU A 1 99 ? -20.590 10.939 17.471 1.00 89.56 99 GLU A N 1
ATOM 778 C CA . GLU A 1 99 ? -19.757 12.072 17.853 1.00 89.56 99 GLU A CA 1
ATOM 779 C C . GLU A 1 99 ? -18.279 11.815 17.497 1.00 89.56 99 GLU A C 1
ATOM 781 O O . GLU A 1 99 ? -17.764 10.702 17.691 1.00 89.56 99 GLU A O 1
ATOM 786 N N . PRO A 1 100 ? -17.567 12.815 16.937 1.00 87.94 100 PRO A N 1
ATOM 787 C CA . PRO A 1 100 ? -16.154 12.695 16.611 1.00 87.94 100 PRO A CA 1
ATOM 788 C C . PRO A 1 100 ? -15.316 12.487 17.872 1.00 87.94 100 PRO A C 1
ATOM 790 O O . PRO A 1 100 ? -15.487 13.172 18.879 1.00 87.94 100 PRO A O 1
ATOM 793 N N . VAL A 1 101 ? -14.330 11.595 17.795 1.00 87.00 101 VAL A N 1
ATOM 794 C CA . VAL A 1 101 ? -13.367 11.380 18.881 1.00 87.00 101 VAL A CA 1
ATOM 795 C C . VAL A 1 101 ? -11.947 11.497 18.353 1.00 87.00 101 VAL A C 1
ATOM 797 O O . VAL A 1 101 ? -11.670 11.158 17.203 1.00 87.00 101 VAL A O 1
ATOM 800 N N . HIS A 1 102 ? -11.038 11.971 19.211 1.00 78.44 102 HIS A N 1
ATOM 801 C CA . HIS A 1 102 ? -9.594 11.986 18.954 1.00 78.44 102 HIS A CA 1
ATOM 802 C C . HIS A 1 102 ? -9.223 12.591 17.596 1.00 78.44 102 HIS A C 1
ATOM 804 O O . HIS A 1 102 ? -8.480 11.991 16.827 1.00 78.44 102 HIS A O 1
ATOM 810 N N . HIS A 1 103 ? -9.696 13.808 17.314 1.00 82.00 103 HIS A N 1
ATOM 811 C CA . HIS A 1 103 ? -9.404 14.554 16.076 1.00 82.00 103 HIS A CA 1
ATOM 812 C C . HIS A 1 103 ? -7.906 14.584 15.709 1.00 82.00 103 HIS A C 1
ATOM 814 O O . HIS A 1 103 ? -7.547 14.579 14.538 1.00 82.00 103 HIS A O 1
ATOM 820 N N . LYS A 1 104 ? -7.009 14.541 16.706 1.00 81.62 104 LYS A N 1
ATOM 821 C CA . LYS A 1 104 ? -5.548 14.485 16.507 1.00 81.62 104 LYS A CA 1
ATOM 822 C C . LYS A 1 104 ? -5.040 13.172 15.896 1.00 81.62 104 LYS A C 1
ATOM 824 O O . LYS A 1 104 ? -3.914 13.138 15.411 1.00 81.62 104 LYS A O 1
ATOM 829 N N . LYS A 1 105 ? -5.827 12.094 15.959 1.00 81.44 105 LYS A N 1
ATOM 830 C CA . LYS A 1 105 ? -5.523 10.778 15.375 1.00 81.44 105 LYS A CA 1
ATOM 831 C C . LYS A 1 105 ? -6.121 10.590 13.982 1.00 81.44 105 LYS A C 1
ATOM 833 O O . LYS A 1 105 ? -5.885 9.553 13.364 1.00 81.44 105 LYS A O 1
ATOM 838 N N . TRP A 1 106 ? -6.906 11.548 13.495 1.00 89.81 106 TRP A N 1
ATOM 839 C CA . TRP A 1 106 ? -7.466 11.470 12.154 1.00 89.81 106 TRP A CA 1
ATOM 840 C C . TRP A 1 106 ? -6.340 11.527 11.129 1.00 89.81 106 TRP A C 1
ATOM 842 O O . TRP A 1 106 ? -5.345 12.232 11.313 1.00 89.81 106 TRP A O 1
ATOM 852 N N . MET A 1 107 ? -6.483 10.752 10.060 1.00 88.19 107 MET A N 1
ATOM 853 C CA . MET A 1 107 ? -5.417 10.562 9.083 1.00 88.19 107 MET A CA 1
ATOM 854 C C . MET A 1 107 ? -5.896 10.985 7.694 1.00 88.19 107 MET A C 1
ATOM 856 O O . MET A 1 107 ? -6.920 10.472 7.240 1.00 88.19 107 MET A O 1
ATOM 860 N N . PRO A 1 108 ? -5.167 11.866 6.988 1.00 87.12 108 PRO A N 1
ATOM 861 C CA . PRO A 1 108 ? -5.490 12.187 5.605 1.00 87.12 108 PRO A CA 1
ATOM 862 C C . PRO A 1 108 ? -5.206 10.965 4.725 1.00 87.12 108 PRO A C 1
ATOM 864 O O . PRO A 1 108 ? -4.143 10.349 4.833 1.00 87.12 108 PRO A O 1
ATOM 867 N N . LEU A 1 109 ? -6.147 10.611 3.851 1.00 79.69 109 LEU A N 1
ATOM 868 C CA . LEU A 1 109 ? -6.036 9.435 2.982 1.00 79.69 109 LEU A CA 1
ATOM 869 C C . LEU A 1 109 ? -5.650 9.786 1.545 1.00 79.69 109 LEU A C 1
ATOM 871 O O . LEU A 1 109 ? -4.933 9.014 0.915 1.00 79.69 109 LEU A O 1
ATOM 875 N N . GLY A 1 110 ? -6.101 10.933 1.033 1.00 72.19 110 GLY A N 1
ATOM 876 C CA . GLY A 1 110 ? -5.787 11.399 -0.320 1.00 72.19 110 GLY A CA 1
ATOM 877 C C . GLY A 1 110 ? -6.787 12.432 -0.836 1.00 72.19 110 GLY A C 1
ATOM 878 O O . GLY A 1 110 ? -7.830 12.647 -0.220 1.00 72.19 110 GLY A O 1
ATOM 879 N N . GLN A 1 111 ? -6.470 13.079 -1.961 1.00 67.00 111 GLN A N 1
ATOM 880 C CA . GLN A 1 111 ? -7.371 14.046 -2.598 1.00 67.00 111 GLN A CA 1
ATOM 881 C C . GLN A 1 111 ? -8.656 13.376 -3.092 1.00 67.00 111 GLN A C 1
ATOM 883 O O . GLN A 1 111 ? -8.638 12.291 -3.682 1.00 67.00 111 GLN A O 1
ATOM 888 N N . ARG A 1 112 ? -9.790 14.045 -2.875 1.00 68.00 112 ARG A N 1
ATOM 889 C CA . ARG A 1 112 ? -11.081 13.605 -3.392 1.00 68.00 112 ARG A CA 1
ATOM 890 C C . ARG A 1 112 ? -11.131 13.852 -4.898 1.00 68.00 112 ARG A C 1
ATOM 892 O O . ARG A 1 112 ? -11.032 14.978 -5.363 1.00 68.00 112 ARG A O 1
ATOM 899 N N . HIS A 1 113 ? -11.350 12.800 -5.681 1.00 55.91 113 HIS A N 1
ATOM 900 C CA . HIS A 1 113 ? -11.645 12.970 -7.104 1.00 55.91 113 HIS A CA 1
ATOM 901 C C . HIS A 1 113 ? -13.064 13.527 -7.316 1.00 55.91 113 HIS A C 1
ATOM 903 O O . HIS A 1 113 ? -14.034 12.984 -6.774 1.00 55.91 113 HIS A O 1
ATOM 909 N N . LEU A 1 114 ? -13.177 14.587 -8.128 1.00 42.12 114 LEU A N 1
ATOM 910 C CA . LEU A 1 114 ? -14.452 15.100 -8.640 1.00 42.12 114 LEU A CA 1
ATOM 911 C C . LEU A 1 114 ? -15.133 14.051 -9.539 1.00 42.12 114 LEU A C 1
ATOM 913 O O . LEU A 1 114 ? -14.452 13.369 -10.299 1.00 42.12 114 LEU A O 1
ATOM 917 N N . LEU A 1 115 ? -16.473 13.998 -9.488 1.00 43.25 115 LEU A N 1
ATOM 918 C CA . LEU A 1 115 ? -17.396 13.152 -10.283 1.00 43.25 115 LEU A CA 1
ATOM 919 C C . LEU A 1 115 ? -17.751 11.755 -9.736 1.00 43.25 115 LEU A C 1
ATOM 921 O O . LEU A 1 115 ? -18.353 10.963 -10.453 1.00 43.25 115 LEU A O 1
ATOM 925 N N . GLY A 1 116 ? -17.465 11.439 -8.470 1.00 37.28 116 GLY A N 1
ATOM 926 C CA . GLY A 1 116 ? -18.042 10.244 -7.824 1.00 37.28 116 GLY A CA 1
ATOM 927 C C . GLY A 1 116 ? -17.501 8.893 -8.319 1.00 37.28 116 GLY A C 1
ATOM 928 O O . GLY A 1 116 ? -17.878 7.854 -7.787 1.00 37.28 116 GLY A O 1
ATOM 929 N N . THR A 1 117 ? -16.568 8.884 -9.271 1.00 41.53 117 THR A N 1
ATOM 930 C CA . THR A 1 117 ? -15.755 7.708 -9.597 1.00 41.53 117 THR A CA 1
ATOM 931 C C . THR A 1 117 ? -14.754 7.460 -8.468 1.00 41.53 117 THR A C 1
ATOM 933 O O . THR A 1 117 ? -14.069 8.394 -8.041 1.00 41.53 117 THR A O 1
ATOM 936 N N . VAL A 1 118 ? -14.684 6.221 -7.964 1.00 49.72 118 VAL A N 1
ATOM 937 C CA . VAL A 1 118 ? -13.714 5.770 -6.947 1.00 49.72 118 VAL A CA 1
ATOM 938 C C . VAL A 1 118 ? -12.317 6.242 -7.353 1.00 49.72 118 VAL A C 1
ATOM 940 O O . VAL A 1 118 ? -11.792 5.841 -8.387 1.00 49.72 118 VAL A O 1
ATOM 943 N N . GLY A 1 119 ? -11.773 7.196 -6.600 1.00 47.03 119 GLY A N 1
ATOM 944 C CA . GLY A 1 119 ? -10.696 8.055 -7.087 1.00 47.03 119 GLY A CA 1
ATOM 945 C C . GLY A 1 119 ? -9.299 7.508 -6.811 1.00 47.03 119 GLY A C 1
ATOM 946 O O . GLY A 1 119 ? -8.404 7.589 -7.649 1.00 47.03 119 GLY A O 1
ATOM 947 N N . SER A 1 120 ? -9.125 6.891 -5.653 1.00 57.00 120 SER A N 1
ATOM 948 C CA . SER A 1 120 ? -7.873 6.279 -5.224 1.00 57.00 120 SER A CA 1
ATOM 949 C C . SER A 1 120 ? -8.166 5.281 -4.110 1.00 57.00 120 SER A C 1
ATOM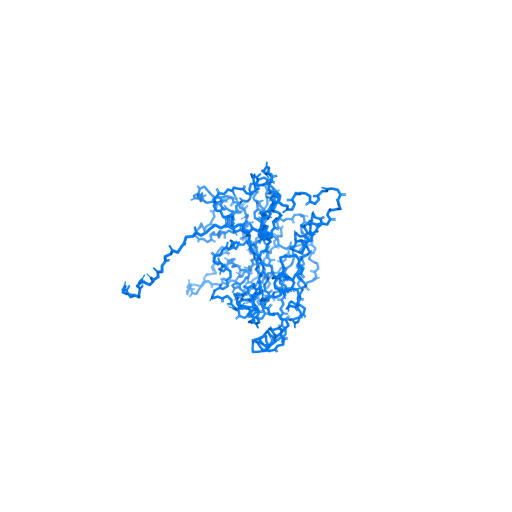 951 O O . SER A 1 120 ? -9.165 5.410 -3.393 1.00 57.00 120 SER A O 1
ATOM 953 N N . SER A 1 121 ? -7.324 4.258 -3.994 1.00 67.00 121 SER A N 1
ATOM 954 C CA . SER A 1 121 ? -7.346 3.324 -2.872 1.00 67.00 121 SER A CA 1
ATOM 955 C C . SER A 1 121 ? -6.119 3.553 -2.002 1.00 67.00 121 SER A C 1
ATOM 957 O O . SER A 1 121 ? -5.009 3.684 -2.519 1.00 67.00 121 SER A O 1
ATOM 959 N N . THR A 1 122 ? -6.317 3.574 -0.689 1.00 77.50 122 THR A N 1
ATOM 960 C CA . THR A 1 122 ? -5.232 3.688 0.284 1.00 77.50 122 THR A CA 1
ATOM 961 C C . THR A 1 122 ? -5.198 2.434 1.140 1.00 77.50 122 THR A C 1
ATOM 963 O O . THR A 1 122 ? -6.127 2.176 1.904 1.00 77.50 122 THR A O 1
ATOM 966 N N . ASP A 1 123 ? -4.102 1.688 1.039 1.00 83.69 123 ASP A N 1
ATOM 967 C CA . ASP A 1 123 ? -3.863 0.504 1.858 1.00 83.69 123 ASP A CA 1
ATOM 968 C C . ASP A 1 123 ? -3.373 0.922 3.247 1.00 83.69 123 ASP A C 1
ATOM 970 O O . ASP A 1 123 ? -2.412 1.687 3.392 1.00 83.69 123 ASP A O 1
ATOM 974 N N . LEU A 1 124 ? -4.010 0.385 4.281 1.00 88.50 124 LEU A N 1
ATOM 975 C CA . LEU A 1 124 ? -3.753 0.641 5.690 1.00 88.50 124 LEU A CA 1
ATOM 976 C C . LEU A 1 124 ? -3.477 -0.666 6.433 1.00 88.50 124 LEU A C 1
ATOM 978 O O . LEU A 1 124 ? -4.055 -1.711 6.144 1.00 88.50 124 LEU A O 1
ATOM 982 N N . ALA A 1 125 ? -2.621 -0.589 7.442 1.00 90.88 125 ALA A N 1
ATOM 983 C CA . ALA A 1 125 ? -2.534 -1.588 8.492 1.00 90.88 125 ALA A CA 1
ATOM 984 C C . ALA A 1 125 ? -3.260 -1.063 9.734 1.00 90.88 125 ALA A C 1
ATOM 986 O O . ALA A 1 125 ? -3.024 0.071 10.160 1.00 90.88 125 ALA A O 1
ATOM 987 N N . LEU A 1 126 ? -4.112 -1.899 10.322 1.00 93.88 126 LEU A N 1
ATOM 988 C CA . LEU A 1 126 ? -4.764 -1.631 11.600 1.00 93.88 126 LEU A CA 1
ATOM 989 C C . LEU A 1 126 ? -4.038 -2.431 12.686 1.00 93.88 126 LEU A C 1
ATOM 991 O O . LEU A 1 126 ? -3.968 -3.657 12.639 1.00 93.88 126 LEU A O 1
ATOM 995 N N . THR A 1 127 ? -3.441 -1.717 13.638 1.00 93.19 127 THR A N 1
ATOM 996 C CA . THR A 1 127 ? -2.659 -2.283 14.739 1.00 93.19 127 THR A CA 1
ATOM 997 C C . THR A 1 127 ? -3.239 -1.856 16.081 1.00 93.19 127 THR A C 1
ATOM 999 O O . THR A 1 127 ? -3.400 -0.663 16.337 1.00 93.19 127 THR A O 1
ATOM 1002 N N . PHE A 1 128 ? -3.475 -2.825 16.958 1.00 93.94 128 PHE A N 1
ATOM 1003 C CA . PHE A 1 128 ? -3.761 -2.613 18.371 1.00 93.94 128 PHE A CA 1
ATOM 1004 C C . PHE A 1 128 ? -2.447 -2.626 19.151 1.00 93.94 128 PHE A C 1
ATOM 1006 O O . PHE A 1 128 ? -1.705 -3.611 19.103 1.00 93.94 128 PHE A O 1
ATOM 1013 N N . ARG A 1 129 ? -2.120 -1.530 19.836 1.00 91.06 129 ARG A N 1
ATOM 1014 C CA . ARG A 1 129 ? -0.942 -1.436 20.713 1.00 91.06 129 ARG A CA 1
ATOM 1015 C C . ARG A 1 129 ? -1.193 -0.428 21.825 1.00 91.06 129 ARG A C 1
ATOM 1017 O O . ARG A 1 129 ? -1.776 0.620 21.573 1.00 91.06 129 ARG A O 1
ATOM 1024 N N . ASP A 1 130 ? -0.716 -0.715 23.027 1.00 84.88 130 ASP A N 1
ATOM 1025 C CA . ASP A 1 130 ? -0.811 0.235 24.133 1.00 84.88 130 ASP A CA 1
ATOM 1026 C C . ASP A 1 130 ? 0.175 1.398 23.933 1.00 84.88 130 ASP A C 1
ATOM 1028 O O . ASP A 1 130 ? 1.293 1.227 23.424 1.00 84.88 130 ASP A O 1
ATOM 1032 N N . SER A 1 131 ? -0.232 2.605 24.330 1.00 68.50 131 SER A N 1
ATOM 1033 C CA . SER A 1 131 ? 0.694 3.735 24.394 1.00 68.50 131 SER A CA 1
ATOM 1034 C C . SER A 1 131 ? 1.749 3.436 25.460 1.00 68.50 131 SER A C 1
ATOM 1036 O O . SER A 1 131 ? 1.422 2.975 26.549 1.00 68.50 131 SER A O 1
ATOM 1038 N N . LYS A 1 132 ? 3.030 3.717 25.184 1.00 59.69 132 LYS A N 1
ATOM 1039 C CA . LYS A 1 132 ? 4.165 3.460 26.102 1.00 59.69 132 LYS A CA 1
ATOM 1040 C C . LYS A 1 132 ? 4.103 4.224 27.442 1.00 59.69 132 LYS A C 1
ATOM 1042 O O . LYS A 1 132 ? 5.068 4.191 28.200 1.00 59.69 132 LYS A O 1
ATOM 1047 N N . SER A 1 133 ? 3.010 4.916 27.737 1.00 49.41 133 SER A N 1
ATOM 1048 C CA . SER A 1 133 ? 2.820 5.716 28.937 1.00 49.41 133 SER A CA 1
ATOM 1049 C C . SER A 1 133 ? 1.410 5.517 29.485 1.00 49.41 133 SER A C 1
ATOM 1051 O O . SER A 1 133 ? 0.508 6.276 29.156 1.00 49.41 133 SER A O 1
ATOM 1053 N N . ASP A 1 134 ? 1.221 4.507 30.321 1.00 47.09 134 ASP A N 1
ATOM 1054 C CA . ASP A 1 134 ? 0.675 4.790 31.643 1.00 47.09 134 ASP A CA 1
ATOM 1055 C C . ASP A 1 134 ? 0.926 3.618 32.582 1.00 47.09 134 ASP A C 1
ATOM 1057 O O . ASP A 1 134 ? 0.478 2.496 32.381 1.00 47.09 134 ASP A O 1
ATOM 1061 N N . CYS A 1 135 ? 1.661 3.902 33.6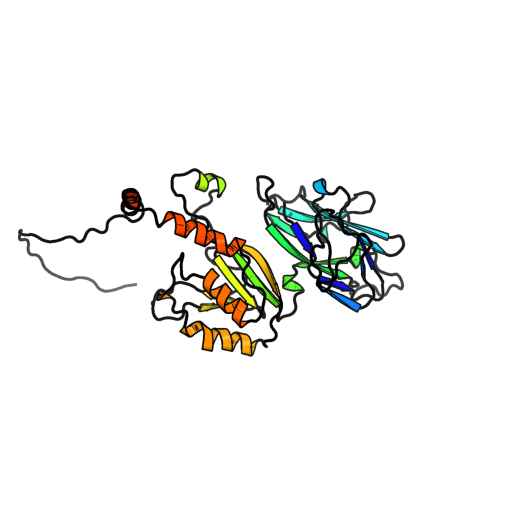52 1.00 47.69 135 CYS A N 1
ATOM 1062 C CA . CYS A 1 135 ? 1.942 2.983 34.750 1.00 47.69 135 CYS A CA 1
ATOM 1063 C C . CYS A 1 135 ? 0.716 2.815 35.672 1.00 47.69 135 CYS A C 1
ATOM 1065 O O . CYS A 1 135 ? 0.870 2.519 36.857 1.00 47.69 135 CYS A O 1
ATOM 1067 N N . THR A 1 136 ? -0.489 3.092 35.170 1.00 55.59 136 THR A N 1
ATOM 1068 C CA . THR A 1 136 ? -1.732 2.996 35.933 1.00 55.59 136 THR A CA 1
ATOM 1069 C C . THR A 1 136 ? -2.342 1.621 35.675 1.00 55.59 136 THR A C 1
ATOM 1071 O O . THR A 1 136 ? -2.335 1.132 34.553 1.00 55.59 136 THR A O 1
ATOM 1074 N N . ASN A 1 137 ? -2.861 0.958 36.710 1.00 57.94 137 ASN A N 1
ATOM 1075 C CA . ASN A 1 137 ? -3.465 -0.381 36.601 1.00 57.94 137 ASN A CA 1
ATOM 1076 C C . ASN A 1 137 ? -4.758 -0.422 35.750 1.00 57.94 137 ASN A C 1
ATOM 1078 O O . ASN A 1 137 ? -5.452 -1.437 35.760 1.00 57.94 137 ASN A O 1
ATOM 1082 N N . ASN A 1 138 ? -5.105 0.660 35.046 1.00 65.56 138 ASN A N 1
ATOM 1083 C CA . ASN A 1 138 ? -6.299 0.737 34.219 1.00 65.56 138 ASN A CA 1
ATOM 1084 C C . ASN A 1 138 ? -5.937 0.563 32.738 1.00 65.56 138 ASN A C 1
ATOM 1086 O O . ASN A 1 138 ? -5.007 1.210 32.258 1.00 65.56 138 ASN A O 1
ATOM 1090 N N . PRO A 1 139 ? -6.678 -0.274 31.993 1.00 71.00 139 PRO A N 1
ATOM 1091 C CA . PRO A 1 139 ? -6.458 -0.434 30.563 1.00 71.00 139 PRO A CA 1
ATOM 1092 C C . PRO A 1 139 ? -6.769 0.872 29.820 1.00 71.00 139 PRO A C 1
ATOM 1094 O O . PRO A 1 139 ? -7.800 1.499 30.071 1.00 71.00 139 PRO A O 1
ATOM 1097 N N . SER A 1 140 ? -5.904 1.259 28.874 1.00 82.69 140 SER A N 1
ATOM 1098 C CA . SER A 1 140 ? -6.153 2.409 27.997 1.00 82.69 140 SER A CA 1
ATOM 1099 C C . SER A 1 140 ? -7.483 2.241 27.247 1.00 82.69 140 SER A C 1
ATOM 1101 O O . SER A 1 140 ? -7.834 1.119 26.856 1.00 82.69 140 SER A O 1
ATOM 1103 N N . PRO A 1 141 ? -8.240 3.322 27.014 1.00 87.06 141 PRO A N 1
ATOM 1104 C CA . PRO A 1 141 ? -9.487 3.244 26.265 1.00 87.06 141 PRO A CA 1
ATOM 1105 C C . PRO A 1 141 ? -9.243 2.767 24.820 1.00 87.06 141 PRO A C 1
ATOM 1107 O O . PRO A 1 141 ? -8.167 2.971 24.254 1.00 87.06 141 PRO A O 1
ATOM 1110 N N . ILE A 1 142 ? -10.239 2.115 24.211 1.00 88.44 142 ILE A N 1
ATOM 1111 C CA . ILE A 1 142 ? -10.118 1.432 22.905 1.00 88.44 142 ILE A CA 1
ATOM 1112 C C . ILE A 1 142 ? -9.586 2.354 21.794 1.00 88.44 142 ILE A C 1
ATOM 1114 O O . ILE A 1 142 ? -8.702 1.997 21.018 1.00 88.44 142 ILE A O 1
ATOM 1118 N N . GLU A 1 143 ? -10.061 3.592 21.773 1.00 85.44 143 GLU A N 1
ATOM 1119 C CA . GLU A 1 143 ? -9.595 4.692 20.926 1.00 85.44 143 GLU A CA 1
ATOM 1120 C C . GLU A 1 143 ? -8.101 5.041 21.035 1.00 85.44 143 GLU A C 1
ATOM 1122 O O . GLU A 1 143 ? -7.506 5.545 20.077 1.00 85.44 143 GLU A O 1
ATOM 1127 N N . GLU A 1 144 ? -7.470 4.808 22.185 1.00 87.31 144 GLU A N 1
ATOM 1128 C CA . GLU A 1 144 ? -6.046 5.061 22.392 1.00 87.31 144 GLU A CA 1
ATOM 1129 C C . GLU A 1 144 ? -5.191 3.921 21.853 1.00 87.31 144 GLU A C 1
ATOM 1131 O O . GLU A 1 144 ? -4.122 4.191 21.305 1.00 87.31 144 GLU A O 1
ATOM 1136 N N . VAL A 1 145 ? -5.713 2.698 21.919 1.00 90.25 145 VAL A N 1
ATOM 1137 C CA . VAL A 1 145 ? -5.036 1.462 21.514 1.00 90.25 145 VAL A CA 1
ATOM 1138 C C . VAL A 1 145 ? -5.127 1.207 20.010 1.00 90.25 145 VAL A C 1
ATOM 1140 O O . VAL A 1 145 ? -4.281 0.524 19.434 1.00 90.25 145 VAL A O 1
ATOM 1143 N N . VAL A 1 146 ? -6.145 1.758 19.350 1.00 92.31 146 VAL A N 1
ATOM 1144 C CA . VAL A 1 146 ? -6.352 1.606 17.908 1.00 92.31 146 VAL A CA 1
ATOM 1145 C C . VAL A 1 146 ? -5.440 2.558 17.134 1.00 92.31 146 VAL A C 1
ATOM 1147 O O . VAL A 1 146 ? -5.468 3.783 17.313 1.00 92.31 146 VAL A O 1
ATOM 1150 N N . HIS A 1 147 ? -4.645 1.990 16.227 1.00 91.62 147 HIS A N 1
ATOM 1151 C CA . HIS A 1 147 ? -3.766 2.730 15.332 1.00 91.62 147 HIS A CA 1
ATOM 1152 C C . HIS A 1 147 ? -3.943 2.280 13.886 1.00 91.62 147 HIS A C 1
ATOM 1154 O O . HIS A 1 147 ? -3.804 1.101 13.569 1.00 91.62 147 HIS A O 1
ATOM 1160 N N . PHE A 1 148 ? -4.164 3.250 13.002 1.00 90.81 148 PHE A N 1
ATOM 1161 C CA . PHE A 1 148 ? -4.052 3.055 11.564 1.00 90.81 148 PHE A CA 1
ATOM 1162 C C . PHE A 1 148 ? -2.738 3.642 11.079 1.00 90.81 148 PHE A C 1
ATOM 1164 O O . PHE A 1 148 ? -2.378 4.771 11.418 1.00 90.81 148 PHE A O 1
ATOM 1171 N N . GLU A 1 149 ? -2.031 2.876 10.265 1.00 88.06 149 GLU A N 1
ATOM 1172 C CA . GLU A 1 149 ? -0.807 3.312 9.613 1.00 88.06 149 GLU A CA 1
ATOM 1173 C C . GLU A 1 149 ? -0.907 2.984 8.122 1.00 88.06 149 GLU A C 1
ATOM 1175 O O . GLU A 1 149 ? -1.473 1.949 7.770 1.00 88.06 149 GLU A O 1
ATOM 1180 N N . PRO A 1 150 ? -0.360 3.819 7.221 1.00 84.12 150 PRO A N 1
ATOM 1181 C CA . PRO A 1 150 ? -0.237 3.444 5.818 1.00 84.12 150 PRO A CA 1
ATOM 1182 C C . PRO A 1 150 ? 0.451 2.083 5.708 1.00 84.12 150 PRO A C 1
ATOM 1184 O O . PRO A 1 150 ? 1.520 1.898 6.295 1.00 84.12 150 PRO A O 1
ATOM 1187 N N . ALA A 1 151 ? -0.132 1.148 4.957 1.00 74.69 151 ALA A N 1
ATOM 1188 C CA . ALA A 1 151 ? 0.347 -0.230 4.876 1.00 74.69 151 ALA A CA 1
ATOM 1189 C C . ALA A 1 151 ? 1.829 -0.300 4.503 1.00 74.69 151 ALA A C 1
ATOM 1191 O O . ALA A 1 151 ? 2.562 -1.076 5.096 1.00 74.69 151 ALA A O 1
ATOM 1192 N N . LEU A 1 152 ? 2.299 0.591 3.624 1.00 70.12 152 LEU A N 1
ATOM 1193 C CA . LEU A 1 152 ? 3.718 0.769 3.292 1.00 70.12 152 LEU A CA 1
ATOM 1194 C C . LEU A 1 152 ? 4.633 0.941 4.513 1.00 70.12 152 LEU A C 1
ATOM 1196 O O . LEU A 1 152 ? 5.732 0.402 4.530 1.00 70.12 152 LEU A O 1
ATOM 1200 N N . LYS A 1 153 ? 4.215 1.715 5.525 1.00 70.88 153 LYS A N 1
ATOM 1201 C CA . LYS A 1 153 ? 5.013 1.931 6.745 1.00 70.88 153 LYS A CA 1
ATOM 1202 C C . LYS A 1 153 ? 5.018 0.700 7.645 1.00 70.88 153 LYS A C 1
ATOM 1204 O O . LYS A 1 153 ? 6.002 0.455 8.331 1.00 70.88 153 LYS A O 1
ATOM 1209 N N . ALA A 1 154 ? 3.913 -0.038 7.652 1.00 67.56 154 ALA A N 1
ATOM 1210 C CA . ALA A 1 154 ? 3.743 -1.229 8.466 1.00 67.56 154 ALA A CA 1
ATOM 1211 C C . ALA A 1 154 ? 4.236 -2.506 7.767 1.00 67.56 154 ALA A C 1
ATOM 1213 O O . ALA A 1 154 ? 4.332 -3.547 8.418 1.00 67.56 154 ALA A O 1
ATOM 1214 N N . ALA A 1 155 ? 4.512 -2.454 6.466 1.00 73.25 155 ALA A N 1
ATOM 1215 C CA . ALA A 1 155 ? 4.873 -3.600 5.654 1.00 73.25 155 ALA A CA 1
ATOM 1216 C C . ALA A 1 155 ? 6.218 -4.196 6.069 1.00 73.25 155 ALA A C 1
ATOM 1218 O O . ALA A 1 155 ? 7.112 -3.506 6.563 1.00 73.25 155 ALA A O 1
ATOM 1219 N N . LEU A 1 156 ? 6.361 -5.502 5.850 1.00 78.56 156 LEU A N 1
ATOM 1220 C CA . LEU A 1 156 ? 7.652 -6.153 6.015 1.00 78.56 156 LEU A CA 1
ATOM 1221 C C . LEU A 1 156 ? 8.650 -5.572 4.999 1.00 78.56 156 LEU A C 1
ATOM 1223 O O . LEU A 1 156 ? 8.244 -5.213 3.894 1.00 78.56 156 LEU A O 1
ATOM 1227 N N . PRO A 1 157 ? 9.955 -5.518 5.314 1.00 82.69 157 PRO A N 1
ATOM 1228 C CA . PRO A 1 157 ? 10.949 -4.967 4.391 1.00 82.69 157 PRO A CA 1
ATOM 1229 C C . PRO A 1 157 ? 10.969 -5.645 3.010 1.00 82.69 157 PRO A C 1
ATOM 1231 O O . PRO A 1 157 ? 11.330 -5.010 2.024 1.00 82.69 157 PRO A O 1
ATOM 1234 N N . ASN A 1 158 ? 10.571 -6.919 2.938 1.00 88.88 158 ASN A N 1
ATOM 1235 C CA . ASN A 1 158 ? 10.492 -7.704 1.705 1.00 88.88 158 ASN A CA 1
ATOM 1236 C C . ASN A 1 158 ? 9.153 -7.573 0.957 1.00 88.88 158 ASN A C 1
ATOM 1238 O O . ASN A 1 158 ? 8.954 -8.263 -0.044 1.00 88.88 158 ASN A O 1
ATOM 1242 N N . ALA A 1 159 ? 8.233 -6.732 1.433 1.00 87.88 159 ALA A N 1
ATOM 1243 C CA . ALA A 1 159 ? 7.030 -6.391 0.690 1.00 87.88 159 ALA A CA 1
ATOM 1244 C C . 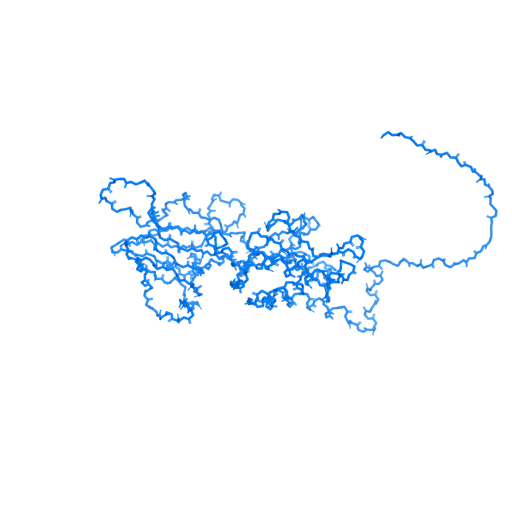ALA A 1 159 ? 7.396 -5.573 -0.554 1.00 87.88 159 ALA A C 1
ATOM 1246 O O . ALA A 1 159 ? 8.295 -4.728 -0.525 1.00 87.88 159 ALA A O 1
ATOM 1247 N N . VAL A 1 160 ? 6.688 -5.840 -1.646 1.00 92.81 160 VAL A N 1
ATOM 1248 C CA . VAL A 1 160 ? 6.912 -5.235 -2.955 1.00 92.81 160 VAL A CA 1
ATOM 1249 C C . VAL A 1 160 ? 5.699 -4.394 -3.316 1.00 92.81 160 VAL A C 1
ATOM 1251 O O . VAL A 1 160 ? 4.577 -4.895 -3.380 1.00 92.81 160 VAL A O 1
ATOM 1254 N N . PHE A 1 161 ? 5.933 -3.119 -3.595 1.00 91.12 161 PHE A N 1
ATOM 1255 C CA . PHE A 1 161 ? 4.897 -2.169 -3.977 1.00 91.12 161 PHE A CA 1
ATOM 1256 C C . PHE A 1 161 ? 5.112 -1.671 -5.399 1.00 91.12 161 PHE A C 1
ATOM 1258 O O . PHE A 1 161 ? 6.231 -1.350 -5.792 1.00 91.12 161 PHE A O 1
ATOM 1265 N N . LEU A 1 162 ? 4.027 -1.560 -6.160 1.00 92.19 162 LEU A N 1
ATOM 1266 C CA . LEU A 1 162 ? 3.989 -0.831 -7.418 1.00 92.19 162 LEU A CA 1
ATOM 1267 C C . LEU A 1 162 ? 3.530 0.601 -7.152 1.00 92.19 162 LEU A C 1
ATOM 1269 O O . LEU A 1 162 ? 2.353 0.836 -6.891 1.00 92.19 162 LEU A O 1
ATOM 1273 N N . ASN A 1 163 ? 4.443 1.555 -7.257 1.00 90.00 163 ASN A N 1
ATOM 1274 C CA . ASN A 1 163 ? 4.145 2.975 -7.153 1.00 90.00 163 ASN A CA 1
ATOM 1275 C C . ASN A 1 163 ? 3.692 3.501 -8.511 1.00 90.00 163 ASN A C 1
ATOM 1277 O O . ASN A 1 163 ? 4.367 3.302 -9.522 1.00 90.00 163 ASN A O 1
ATOM 1281 N N . ILE A 1 164 ? 2.542 4.165 -8.527 1.00 84.50 164 ILE A N 1
ATOM 1282 C CA . ILE A 1 164 ? 1.879 4.670 -9.727 1.00 84.50 164 ILE A CA 1
ATOM 1283 C C . ILE A 1 164 ? 1.869 6.187 -9.645 1.00 84.50 164 ILE A C 1
ATOM 1285 O O . ILE A 1 164 ? 1.513 6.757 -8.612 1.00 84.50 164 ILE A O 1
ATOM 1289 N N . PHE A 1 165 ? 2.249 6.833 -10.738 1.00 77.56 165 PHE A N 1
ATOM 1290 C CA . PHE A 1 165 ? 2.310 8.277 -10.845 1.00 77.56 165 PHE A CA 1
ATOM 1291 C C . PHE A 1 165 ? 1.500 8.752 -12.050 1.00 77.56 165 PHE A C 1
ATOM 1293 O O . PHE A 1 165 ? 1.602 8.197 -13.149 1.00 77.56 165 PHE A O 1
ATOM 1300 N N . ASP A 1 166 ? 0.727 9.810 -11.836 1.00 67.38 166 ASP A N 1
ATOM 1301 C CA . ASP A 1 166 ? 0.046 10.549 -12.885 1.00 67.38 166 ASP A CA 1
ATOM 1302 C C . ASP A 1 166 ? 1.055 11.466 -13.602 1.00 67.38 166 ASP A C 1
ATOM 1304 O O . ASP A 1 166 ? 1.989 12.010 -12.998 1.00 67.38 166 ASP A O 1
ATOM 1308 N N . LEU A 1 167 ? 0.883 11.662 -14.910 1.00 61.66 167 LEU A N 1
ATOM 1309 C CA . LEU A 1 167 ? 1.634 12.677 -15.646 1.00 61.66 167 LEU A CA 1
ATOM 1310 C C . LEU A 1 167 ? 1.298 14.046 -15.039 1.00 61.66 167 LEU A C 1
ATOM 1312 O O . LEU A 1 167 ? 0.135 14.447 -15.080 1.00 61.66 167 LEU A O 1
ATOM 1316 N N . ALA A 1 168 ? 2.277 14.769 -14.476 1.00 47.56 168 ALA A N 1
ATOM 1317 C CA . ALA A 1 168 ? 2.021 16.167 -14.163 1.00 47.56 168 ALA A CA 1
ATOM 1318 C C . ALA A 1 168 ? 1.782 16.858 -15.505 1.00 47.56 168 ALA A C 1
ATOM 1320 O O . ALA A 1 168 ? 2.683 16.905 -16.346 1.00 47.56 168 ALA A O 1
ATOM 1321 N N . SER A 1 169 ? 0.554 17.330 -15.732 1.00 41.06 169 SER A N 1
ATOM 1322 C CA . SER A 1 169 ? 0.271 18.234 -16.841 1.00 41.06 169 SER A CA 1
ATOM 1323 C C . SER A 1 169 ? 1.325 19.331 -16.790 1.00 41.06 169 SER A C 1
ATOM 1325 O O . SER A 1 169 ? 1.491 19.976 -15.750 1.00 41.06 169 SER A O 1
ATOM 1327 N N . ALA A 1 170 ? 2.065 19.518 -17.882 1.00 38.25 170 ALA A N 1
ATOM 1328 C CA . ALA A 1 170 ? 2.828 20.733 -18.071 1.00 38.25 170 ALA A CA 1
ATOM 1329 C C . ALA A 1 170 ? 1.822 21.886 -17.958 1.00 38.25 170 ALA A C 1
ATOM 1331 O O . ALA A 1 170 ? 1.075 22.153 -18.893 1.00 38.25 170 ALA A O 1
ATOM 1332 N N . LEU A 1 171 ? 1.797 22.516 -16.780 1.00 39.72 171 LEU A N 1
ATOM 1333 C CA . LEU A 1 171 ? 0.902 23.595 -16.366 1.00 39.72 171 LEU A CA 1
ATOM 1334 C C . LEU A 1 171 ? -0.530 23.127 -16.005 1.00 39.72 171 LEU A C 1
ATOM 1336 O O . LEU A 1 171 ? -1.263 22.546 -16.799 1.00 39.72 171 LEU A O 1
ATOM 1340 N N . SER A 1 172 ? -0.888 23.381 -14.745 1.00 42.62 172 SER A N 1
ATOM 1341 C CA . SER A 1 172 ? -2.216 23.459 -14.109 1.00 42.62 172 SER A CA 1
ATOM 1342 C C . SER A 1 172 ? -3.471 23.490 -15.013 1.00 42.62 172 SER A C 1
ATOM 1344 O O . SER A 1 172 ? -4.100 24.540 -15.154 1.00 42.62 172 SER A O 1
ATOM 1346 N N . ILE A 1 173 ? -3.902 22.349 -15.561 1.00 39.56 173 ILE A N 1
ATOM 1347 C CA . ILE A 1 173 ? -5.233 22.189 -16.176 1.00 39.56 173 ILE A CA 1
ATOM 1348 C C . ILE A 1 173 ? -5.837 20.849 -15.710 1.00 39.56 173 ILE A C 1
ATOM 1350 O O . ILE A 1 173 ? -5.150 19.829 -15.782 1.00 39.56 173 ILE A O 1
ATOM 1354 N N . PRO A 1 174 ? -7.099 20.805 -15.227 1.00 40.47 174 PRO A N 1
ATOM 1355 C CA . PRO A 1 174 ? -7.764 19.556 -14.855 1.00 40.47 174 PRO A CA 1
ATOM 1356 C C . PRO A 1 174 ? -7.879 18.602 -16.053 1.00 40.47 174 PRO A C 1
ATOM 1358 O O . PRO A 1 174 ? -8.311 19.012 -17.131 1.00 40.47 174 PRO A O 1
ATOM 1361 N N . ASN A 1 175 ? -7.577 17.313 -15.856 1.00 40.81 175 ASN A N 1
ATOM 1362 C CA . ASN A 1 175 ? -7.647 16.274 -16.900 1.00 40.81 175 ASN A CA 1
ATOM 1363 C C . ASN A 1 175 ? -9.006 16.207 -17.631 1.00 40.81 175 ASN A C 1
ATOM 1365 O O . ASN A 1 175 ? -9.058 15.798 -18.788 1.00 40.81 175 ASN A O 1
ATOM 1369 N N . SER A 1 176 ? -10.097 16.659 -17.004 1.00 40.38 176 SER A N 1
ATOM 1370 C CA . SER A 1 176 ? -11.419 16.764 -17.635 1.00 40.38 176 SER A CA 1
ATOM 1371 C C . SER A 1 176 ? -11.478 17.765 -18.800 1.00 40.38 176 SER A C 1
ATOM 1373 O O . SER A 1 176 ? -12.287 17.581 -19.705 1.00 40.38 176 SER A O 1
ATOM 1375 N N . MET A 1 177 ? -10.617 18.791 -18.824 1.00 33.66 177 MET A N 1
ATOM 1376 C CA . MET A 1 177 ? -10.528 19.758 -19.930 1.00 33.66 177 MET A CA 1
ATOM 1377 C C . MET A 1 177 ? -9.586 19.310 -21.056 1.00 33.66 177 MET A C 1
ATOM 1379 O O . MET A 1 177 ? -9.812 19.658 -22.218 1.00 33.66 177 MET A O 1
ATOM 1383 N N . LEU A 1 178 ? -8.571 18.495 -20.749 1.00 38.31 178 LEU A N 1
ATOM 1384 C CA . LEU A 1 178 ? -7.681 17.910 -21.761 1.00 38.31 178 LEU A CA 1
ATOM 1385 C C . LEU A 1 178 ? -8.395 16.851 -22.614 1.00 38.31 178 LEU A C 1
ATOM 1387 O O . LEU A 1 178 ? -8.122 16.753 -23.803 1.00 38.31 178 LEU A O 1
ATOM 1391 N N . CYS A 1 179 ? -9.391 16.149 -22.062 1.00 37.78 179 CYS A N 1
ATOM 1392 C CA . CYS A 1 179 ? -10.245 15.233 -22.830 1.00 37.78 179 CYS A CA 1
ATOM 1393 C C . CYS A 1 179 ? -11.115 15.922 -23.902 1.00 37.78 179 CYS A C 1
ATOM 1395 O O . CYS A 1 179 ? -11.646 15.236 -24.770 1.00 37.78 179 CYS A O 1
ATOM 1397 N N . ASN A 1 180 ? -11.286 17.249 -23.843 1.00 33.31 180 ASN A N 1
ATOM 1398 C CA . ASN A 1 180 ? -12.198 18.002 -24.715 1.00 33.31 180 ASN A CA 1
ATOM 1399 C C . ASN A 1 180 ? -11.495 19.000 -25.651 1.00 33.31 180 ASN A C 1
ATOM 1401 O O . ASN A 1 180 ? -12.152 19.712 -26.410 1.00 33.31 180 ASN A O 1
ATOM 1405 N N . THR A 1 181 ? -10.167 19.068 -25.612 1.00 29.02 181 THR A N 1
ATOM 1406 C CA . THR A 1 181 ? -9.361 19.824 -26.577 1.00 29.02 181 THR A CA 1
ATOM 1407 C C . THR A 1 181 ? -8.686 18.831 -27.517 1.00 29.02 181 THR A C 1
ATOM 1409 O O . THR A 1 181 ? -8.413 17.704 -27.128 1.00 29.02 181 THR A O 1
ATOM 1412 N N . MET A 1 182 ? -8.467 19.216 -28.779 1.00 29.67 182 MET A N 1
ATOM 1413 C CA . MET A 1 182 ? -8.076 18.350 -29.912 1.00 29.67 182 MET A CA 1
ATOM 1414 C C . MET A 1 182 ? -6.734 17.582 -29.780 1.00 29.67 182 MET A C 1
ATOM 1416 O O . MET A 1 182 ? -6.209 17.074 -30.768 1.00 29.67 182 MET A O 1
ATOM 1420 N N . PHE A 1 183 ? -6.190 17.442 -28.574 1.00 30.94 183 PHE A N 1
ATOM 1421 C CA . PHE A 1 183 ? -5.055 16.601 -28.233 1.00 30.94 183 PHE A CA 1
ATOM 1422 C C . PHE A 1 183 ? -5.532 15.450 -27.344 1.00 30.94 183 PHE A C 1
ATOM 1424 O O . PHE A 1 183 ? -5.467 15.525 -26.119 1.00 30.94 183 PHE A O 1
ATOM 1431 N N . ASN A 1 184 ? -5.973 14.355 -27.973 1.00 31.78 184 ASN A N 1
ATOM 1432 C CA . ASN A 1 184 ? -6.159 13.049 -27.329 1.00 31.78 184 ASN A CA 1
ATOM 1433 C C . ASN A 1 184 ? -4.802 12.485 -26.867 1.00 31.78 184 ASN A C 1
ATOM 1435 O O . ASN A 1 184 ? -4.314 11.473 -27.374 1.00 31.78 184 ASN A O 1
ATOM 1439 N N . THR A 1 185 ? -4.163 13.153 -25.910 1.00 35.69 185 THR A N 1
ATOM 1440 C CA . THR A 1 185 ? -2.957 12.667 -25.246 1.00 35.69 185 THR A CA 1
ATOM 1441 C C . THR A 1 185 ? -3.409 11.717 -24.150 1.00 35.69 185 THR A C 1
ATOM 1443 O O . THR A 1 185 ? -3.666 12.087 -23.010 1.00 35.69 185 THR A O 1
ATOM 1446 N N . VAL A 1 186 ? -3.600 10.478 -24.583 1.00 39.47 186 VAL A N 1
ATOM 1447 C CA . VAL A 1 186 ? -3.845 9.268 -23.805 1.00 39.47 186 VAL A CA 1
ATOM 1448 C C . VAL A 1 186 ? -3.025 9.279 -22.508 1.00 39.47 186 VAL A C 1
ATOM 1450 O O . VAL A 1 186 ? -1.803 9.420 -22.547 1.00 39.47 186 VAL A O 1
ATOM 1453 N N . GLY A 1 187 ? -3.696 9.136 -21.362 1.00 44.56 187 GLY A N 1
ATOM 1454 C CA . GLY A 1 187 ? -3.067 9.138 -20.041 1.00 44.56 187 GLY A CA 1
ATOM 1455 C C . GLY A 1 187 ? -2.046 8.008 -19.889 1.00 44.56 187 GLY A C 1
ATOM 1456 O O . GLY A 1 187 ? -2.415 6.845 -19.744 1.00 44.56 187 GLY A O 1
ATOM 1457 N N . ALA A 1 188 ? -0.759 8.350 -19.918 1.00 60.94 188 ALA A N 1
ATOM 1458 C CA . ALA A 1 188 ? 0.334 7.424 -19.657 1.00 60.94 188 ALA A CA 1
ATOM 1459 C C . ALA A 1 188 ? 0.742 7.525 -18.181 1.00 60.94 188 ALA A C 1
ATOM 1461 O O . ALA A 1 188 ? 1.296 8.542 -17.759 1.00 60.94 188 ALA A O 1
ATOM 1462 N N . PHE A 1 189 ? 0.470 6.482 -17.395 1.00 72.94 189 PHE A N 1
ATOM 1463 C CA . PHE A 1 189 ? 1.041 6.372 -16.055 1.00 72.94 189 PHE A CA 1
ATOM 1464 C C . PHE A 1 189 ? 2.547 6.155 -16.136 1.00 72.94 189 PHE A C 1
ATOM 1466 O O . PHE A 1 189 ? 3.044 5.437 -17.008 1.00 72.94 189 PHE A O 1
ATOM 1473 N N . HIS A 1 190 ? 3.259 6.716 -15.168 1.00 85.06 190 HIS A N 1
ATOM 1474 C CA . HIS A 1 190 ? 4.594 6.254 -14.833 1.00 85.06 190 HIS A CA 1
ATOM 1475 C C . HIS A 1 190 ? 4.503 5.275 -13.662 1.00 85.06 190 HIS A C 1
ATOM 1477 O O . HIS A 1 190 ? 3.706 5.474 -12.744 1.00 85.06 190 HIS A O 1
ATOM 1483 N N . THR A 1 191 ? 5.309 4.215 -13.689 1.00 90.00 191 THR A N 1
ATOM 1484 C CA . THR A 1 191 ? 5.329 3.212 -12.623 1.00 90.00 191 THR A CA 1
ATOM 1485 C C . THR A 1 191 ? 6.738 2.868 -12.181 1.00 90.00 191 THR A C 1
ATOM 1487 O O . THR A 1 191 ? 7.656 2.799 -13.001 1.00 90.00 191 THR A O 1
ATOM 1490 N N . ALA A 1 192 ? 6.877 2.573 -10.894 1.00 94.88 192 ALA A N 1
ATOM 1491 C CA . ALA A 1 192 ? 8.114 2.115 -10.281 1.00 94.88 192 ALA A CA 1
ATOM 1492 C C . ALA A 1 192 ? 7.831 0.999 -9.267 1.00 94.88 192 ALA A C 1
ATOM 1494 O O . ALA A 1 192 ? 6.754 0.968 -8.674 1.00 94.88 192 ALA A O 1
ATOM 1495 N N . ILE A 1 193 ? 8.788 0.098 -9.045 1.00 96.88 193 ILE A N 1
ATOM 1496 C CA . ILE A 1 193 ? 8.698 -0.924 -7.991 1.00 96.88 193 ILE A CA 1
ATOM 1497 C C . ILE A 1 193 ? 9.530 -0.499 -6.782 1.00 96.88 193 ILE A C 1
ATOM 1499 O O . ILE A 1 193 ? 10.722 -0.240 -6.924 1.00 96.88 193 ILE A O 1
ATOM 1503 N N . GLU A 1 194 ? 8.910 -0.467 -5.601 1.00 95.00 194 GLU A N 1
ATOM 1504 C CA . GLU A 1 194 ? 9.535 -0.229 -4.294 1.00 95.00 194 GLU A CA 1
ATOM 1505 C C . GLU A 1 194 ? 9.635 -1.545 -3.511 1.00 95.00 194 GLU A C 1
ATOM 1507 O O . GLU A 1 194 ? 8.639 -2.238 -3.308 1.00 95.00 194 GLU A O 1
ATOM 1512 N N . VAL A 1 195 ? 10.845 -1.898 -3.074 1.00 95.00 195 VAL A N 1
ATOM 1513 C CA . VAL A 1 195 ? 11.135 -3.085 -2.252 1.00 95.00 195 VAL A CA 1
ATOM 1514 C C . VAL A 1 195 ? 12.382 -2.815 -1.409 1.00 95.00 195 VAL A C 1
ATOM 1516 O O . VAL A 1 195 ? 13.310 -2.154 -1.876 1.00 95.00 195 VAL A O 1
ATOM 1519 N N . TYR A 1 196 ? 12.410 -3.258 -0.147 1.00 92.25 196 TYR A N 1
ATOM 1520 C CA . TYR A 1 196 ? 13.490 -2.938 0.804 1.00 92.25 196 TYR A CA 1
ATOM 1521 C C . TYR A 1 196 ? 13.805 -1.430 0.911 1.00 92.25 196 TYR A C 1
ATOM 1523 O O . TYR A 1 196 ? 14.938 -1.024 1.171 1.00 92.25 196 TYR A O 1
ATOM 1531 N N . GLY A 1 197 ? 12.793 -0.578 0.706 1.00 88.12 197 GLY A N 1
ATOM 1532 C CA . GLY A 1 197 ? 12.929 0.883 0.731 1.00 88.12 197 GLY A CA 1
ATOM 1533 C C . GLY A 1 197 ? 13.669 1.483 -0.472 1.00 88.12 197 GLY A C 1
ATOM 1534 O O . GLY A 1 197 ? 13.950 2.683 -0.474 1.00 88.12 197 GLY A O 1
ATOM 1535 N N . GLU A 1 198 ? 13.991 0.688 -1.496 1.00 94.19 198 GLU A N 1
ATOM 1536 C CA . GLU A 1 198 ? 14.541 1.168 -2.762 1.00 94.19 198 GLU A CA 1
ATOM 1537 C C . GLU A 1 198 ? 13.474 1.109 -3.858 1.00 94.19 198 GLU A C 1
ATOM 1539 O O . GLU A 1 198 ? 12.862 0.068 -4.083 1.00 94.19 198 GLU A O 1
ATOM 1544 N N . GLU A 1 199 ? 13.267 2.228 -4.554 1.00 95.19 199 GLU A N 1
ATOM 1545 C CA . GLU A 1 199 ? 12.353 2.324 -5.694 1.00 95.19 199 GLU A CA 1
ATOM 1546 C C . GLU A 1 199 ? 13.134 2.305 -7.012 1.00 95.19 199 GLU A C 1
ATOM 1548 O O . GLU A 1 199 ? 14.144 3.001 -7.149 1.00 95.19 199 GLU A O 1
ATOM 1553 N N . TRP A 1 200 ? 12.655 1.518 -7.976 1.00 96.88 200 TRP A N 1
ATOM 1554 C CA . TRP A 1 200 ? 13.305 1.263 -9.256 1.00 96.88 200 TRP A CA 1
ATOM 1555 C C . TRP A 1 200 ? 12.341 1.441 -10.424 1.00 96.88 200 TRP A C 1
ATOM 1557 O O . TRP A 1 200 ? 11.234 0.901 -10.419 1.00 96.88 200 TRP A O 1
ATOM 1567 N N . ALA A 1 201 ? 12.792 2.142 -11.461 1.00 93.12 201 ALA A N 1
ATOM 1568 C CA . ALA A 1 201 ? 12.040 2.334 -12.696 1.00 93.12 201 ALA A CA 1
ATOM 1569 C C . ALA A 1 201 ? 12.964 2.400 -13.917 1.00 93.12 201 ALA A C 1
ATOM 1571 O O . ALA A 1 201 ? 14.176 2.587 -13.797 1.00 93.12 201 ALA A O 1
ATOM 1572 N N . PHE A 1 202 ? 12.373 2.245 -15.100 1.00 91.94 202 PHE A N 1
ATOM 1573 C CA . PHE A 1 202 ? 13.070 2.333 -16.379 1.00 91.94 202 PHE A CA 1
ATOM 1574 C C . PHE A 1 202 ? 12.786 3.668 -17.071 1.00 91.94 202 PHE A C 1
ATOM 1576 O O . PHE A 1 202 ? 11.633 4.093 -17.156 1.00 91.94 202 PHE A O 1
ATOM 1583 N N . TYR A 1 203 ? 13.838 4.298 -17.592 1.00 84.94 203 TYR A N 1
ATOM 1584 C CA . TYR A 1 203 ? 13.801 5.610 -18.226 1.00 84.94 203 TYR A CA 1
ATOM 1585 C C . TYR A 1 203 ? 14.591 5.637 -19.528 1.00 84.94 203 TYR A C 1
ATOM 1587 O O . TYR A 1 203 ? 15.540 4.878 -19.738 1.00 84.94 203 TYR A O 1
ATOM 1595 N N . ARG A 1 204 ? 14.246 6.613 -20.369 1.00 80.19 204 ARG A N 1
ATOM 1596 C CA . ARG A 1 204 ? 15.110 7.036 -21.465 1.00 80.19 204 ARG A CA 1
ATOM 1597 C C . ARG A 1 204 ? 16.340 7.756 -20.911 1.00 80.19 204 ARG A C 1
ATOM 1599 O O . ARG A 1 204 ? 16.209 8.660 -20.089 1.00 80.19 204 ARG A O 1
ATOM 1606 N N . THR A 1 205 ? 17.521 7.403 -21.407 1.00 75.38 205 THR A N 1
ATOM 1607 C CA . THR A 1 205 ? 18.789 8.054 -21.047 1.00 75.38 205 THR A CA 1
ATOM 1608 C C . THR A 1 205 ? 19.315 8.925 -22.190 1.00 75.38 205 THR A C 1
ATOM 1610 O O . THR A 1 205 ? 19.090 8.589 -23.354 1.00 75.38 205 THR A O 1
ATOM 1613 N N . PRO A 1 206 ? 20.056 10.018 -21.902 1.00 71.00 206 PRO A N 1
ATOM 1614 C CA . PRO A 1 206 ? 20.672 10.848 -22.943 1.00 71.00 206 PRO A CA 1
ATOM 1615 C C . PRO A 1 206 ? 21.676 10.078 -23.806 1.00 71.00 206 PRO A C 1
ATOM 1617 O O . PRO A 1 206 ? 21.732 10.273 -25.014 1.00 71.00 206 PRO A O 1
ATOM 1620 N N . ASN A 1 207 ? 22.451 9.183 -23.185 1.00 79.44 207 ASN A N 1
ATOM 1621 C CA . ASN A 1 207 ? 23.288 8.230 -23.899 1.00 79.44 207 ASN A CA 1
ATOM 1622 C C . ASN A 1 207 ? 22.484 6.935 -24.137 1.00 79.44 207 ASN A C 1
ATOM 1624 O O . ASN A 1 207 ? 22.153 6.261 -23.156 1.00 79.44 207 ASN A O 1
ATOM 1628 N N . PRO A 1 208 ? 22.186 6.555 -25.395 1.00 75.12 208 PRO A N 1
ATOM 1629 C CA . PRO A 1 208 ? 21.355 5.393 -25.710 1.00 75.12 208 PRO A CA 1
ATOM 1630 C C . PRO A 1 208 ? 21.895 4.055 -25.192 1.00 75.12 208 PRO A C 1
ATOM 1632 O O . PRO A 1 208 ? 21.113 3.145 -24.927 1.00 75.12 208 PRO A O 1
ATOM 1635 N N . THR A 1 209 ? 23.215 3.917 -25.040 1.00 84.19 209 THR A N 1
ATOM 1636 C CA . THR A 1 209 ? 23.840 2.663 -24.586 1.00 84.19 209 THR A CA 1
ATOM 1637 C C . THR A 1 209 ? 23.940 2.561 -23.066 1.00 84.19 209 THR A C 1
ATOM 1639 O O . THR A 1 209 ? 24.344 1.524 -22.546 1.00 84.19 209 THR A O 1
ATOM 1642 N N . SER A 1 210 ? 23.621 3.631 -22.334 1.00 86.81 210 SER A N 1
ATOM 1643 C CA . SER A 1 210 ? 23.614 3.609 -20.872 1.00 86.81 210 SER A CA 1
ATOM 1644 C C . SER A 1 210 ? 22.439 2.792 -20.335 1.00 86.81 210 SER A C 1
ATOM 1646 O O . SER A 1 210 ? 21.402 2.671 -20.979 1.00 86.81 210 SER A O 1
ATOM 1648 N N . CYS A 1 211 ? 22.593 2.248 -19.128 1.00 89.94 211 CYS A N 1
ATOM 1649 C CA . CYS A 1 211 ? 21.514 1.570 -18.413 1.00 89.94 211 CYS A CA 1
ATOM 1650 C C . CYS A 1 211 ? 20.343 2.532 -18.184 1.00 89.94 211 CYS A C 1
ATOM 1652 O O . CYS A 1 211 ? 20.539 3.596 -17.600 1.00 89.94 211 CYS A O 1
ATOM 1654 N N . GLY A 1 212 ? 19.140 2.151 -18.616 1.00 88.31 212 GLY A N 1
ATOM 1655 C CA . GLY A 1 212 ? 17.927 2.930 -18.365 1.00 88.31 212 GLY A CA 1
ATOM 1656 C C . GLY A 1 212 ? 17.234 2.578 -17.052 1.00 88.31 212 GLY A C 1
ATOM 1657 O O . GLY A 1 212 ? 16.311 3.280 -16.651 1.00 88.31 212 GLY A O 1
ATOM 1658 N N . VAL A 1 213 ? 17.645 1.499 -16.378 1.00 94.50 213 VAL A N 1
ATOM 1659 C CA . VAL A 1 213 ? 17.137 1.139 -15.047 1.00 94.50 213 VAL A CA 1
ATOM 1660 C C . VAL A 1 213 ? 17.789 2.039 -14.007 1.00 94.50 213 VAL A C 1
ATOM 1662 O O . VAL A 1 213 ? 19.004 1.993 -13.806 1.00 94.50 213 VAL A O 1
ATOM 1665 N N . CYS A 1 214 ? 16.973 2.834 -13.327 1.00 90.19 214 CYS A N 1
ATOM 1666 C CA . CYS A 1 214 ? 17.412 3.816 -12.349 1.00 90.19 214 CYS A CA 1
ATOM 1667 C C . CYS A 1 214 ? 16.753 3.556 -10.997 1.00 90.19 214 CYS A C 1
ATOM 1669 O O . CYS A 1 214 ? 15.571 3.216 -10.917 1.00 90.19 214 CYS A O 1
ATOM 1671 N N . LYS A 1 215 ? 17.525 3.777 -9.932 1.00 93.50 215 LYS A N 1
ATOM 1672 C CA . LYS A 1 215 ? 17.008 3.870 -8.568 1.00 93.50 215 LYS A CA 1
ATOM 1673 C C . LYS A 1 215 ? 16.555 5.307 -8.307 1.00 93.50 215 LYS A C 1
ATOM 1675 O O . LYS A 1 215 ? 17.330 6.234 -8.548 1.00 93.50 215 LYS A O 1
ATOM 1680 N N . SER A 1 216 ? 15.358 5.494 -7.769 1.00 87.56 216 SER A N 1
ATOM 1681 C CA . SER A 1 216 ? 14.889 6.805 -7.315 1.00 87.56 216 SER A CA 1
ATOM 1682 C C . SER A 1 216 ? 15.684 7.286 -6.098 1.00 87.56 216 SER A C 1
ATOM 1684 O O . SER A 1 216 ? 16.045 6.504 -5.216 1.00 87.56 216 SER A O 1
ATOM 1686 N N . LEU A 1 217 ? 15.930 8.598 -6.014 1.00 82.56 217 LEU A N 1
ATOM 1687 C CA . LEU A 1 217 ? 16.594 9.208 -4.852 1.00 82.56 217 LEU A CA 1
ATOM 1688 C C . LEU A 1 217 ? 15.781 9.013 -3.567 1.00 82.56 217 LEU A C 1
ATOM 1690 O O . LEU A 1 217 ? 16.338 8.743 -2.505 1.00 82.56 217 LEU A O 1
ATOM 1694 N N . ARG A 1 218 ? 14.458 9.142 -3.684 1.00 84.00 218 ARG A N 1
ATOM 1695 C CA . ARG A 1 218 ? 13.488 8.902 -2.623 1.00 84.00 218 ARG A CA 1
ATOM 1696 C C . ARG A 1 218 ? 12.276 8.199 -3.241 1.00 84.00 218 ARG A C 1
ATOM 1698 O O . ARG A 1 218 ? 11.772 8.711 -4.239 1.00 84.00 218 ARG A O 1
ATOM 1705 N N . PRO A 1 219 ? 11.801 7.077 -2.673 1.00 86.81 219 PRO A N 1
ATOM 1706 C CA . PRO A 1 219 ? 10.594 6.424 -3.162 1.00 86.81 219 PRO A CA 1
ATOM 1707 C C . PRO A 1 219 ? 9.399 7.375 -3.192 1.00 86.81 219 PRO A C 1
ATOM 1709 O O . PRO A 1 219 ? 9.282 8.244 -2.318 1.00 86.81 219 PRO A O 1
ATOM 1712 N N . ARG A 1 220 ? 8.513 7.198 -4.177 1.00 83.19 220 ARG A N 1
ATOM 1713 C CA . ARG A 1 220 ? 7.269 7.971 -4.351 1.00 83.19 220 ARG A CA 1
ATOM 1714 C C . ARG A 1 220 ? 7.488 9.460 -4.605 1.00 83.19 220 ARG A C 1
ATOM 1716 O O . ARG A 1 220 ? 6.556 10.253 -4.511 1.00 83.19 220 ARG A O 1
ATOM 1723 N N . HIS A 1 221 ? 8.710 9.849 -4.956 1.00 73.75 221 HIS A N 1
ATOM 1724 C CA . HIS A 1 221 ? 9.044 11.217 -5.312 1.00 73.75 221 HIS A CA 1
ATOM 1725 C C . HIS A 1 221 ? 9.664 11.247 -6.706 1.00 73.75 221 HIS A C 1
ATOM 1727 O O . HIS A 1 221 ? 10.846 10.949 -6.885 1.00 73.75 221 HIS A O 1
ATOM 1733 N N . HIS A 1 222 ? 8.862 11.651 -7.689 1.00 70.25 222 HIS A N 1
ATOM 1734 C CA . HIS A 1 222 ? 9.304 11.799 -9.067 1.00 70.25 222 HIS A CA 1
ATOM 1735 C C . HIS A 1 222 ? 9.405 13.291 -9.429 1.00 70.25 222 HIS A C 1
ATOM 1737 O O . HIS A 1 222 ? 8.501 14.052 -9.093 1.00 70.25 222 HIS A O 1
ATOM 1743 N N . PRO A 1 223 ? 10.468 13.745 -10.122 1.00 65.00 223 PRO A N 1
ATOM 1744 C CA . PRO A 1 223 ? 10.658 15.166 -10.435 1.00 65.00 223 PRO A CA 1
ATOM 1745 C C . PRO A 1 223 ? 9.578 15.757 -11.355 1.00 65.00 223 PRO A C 1
ATOM 1747 O O . PRO A 1 223 ? 9.386 16.967 -11.369 1.00 65.00 223 PRO A O 1
ATOM 1750 N N . VAL A 1 224 ? 8.907 14.914 -12.145 1.00 63.16 224 VAL A N 1
ATOM 1751 C CA . VAL A 1 224 ? 7.954 15.332 -13.193 1.00 63.16 224 VAL A CA 1
ATOM 1752 C C . VAL A 1 224 ? 6.568 14.700 -13.035 1.00 63.16 224 VAL A C 1
ATOM 1754 O O . VAL A 1 224 ? 5.613 15.177 -13.624 1.00 63.16 224 VAL A O 1
ATOM 1757 N N . HIS A 1 225 ? 6.420 13.618 -12.272 1.00 66.94 225 HIS A N 1
ATOM 1758 C CA . HIS A 1 225 ? 5.162 12.868 -12.203 1.00 66.94 225 HIS A CA 1
ATOM 1759 C C . HIS A 1 225 ? 4.599 12.984 -10.792 1.00 66.94 225 HIS A C 1
ATOM 1761 O O . HIS A 1 225 ? 5.355 12.958 -9.820 1.00 66.94 225 HIS A O 1
ATOM 1767 N N . VAL A 1 226 ? 3.282 13.123 -10.679 1.00 69.75 226 VAL A N 1
ATOM 1768 C CA . VAL A 1 226 ? 2.608 13.256 -9.386 1.00 69.75 226 VAL A CA 1
ATOM 1769 C C . VAL A 1 226 ? 2.308 11.862 -8.868 1.00 69.75 226 VAL A C 1
ATOM 1771 O O . VAL A 1 226 ? 1.660 11.075 -9.549 1.00 69.75 226 VAL A O 1
ATOM 1774 N N . TYR A 1 227 ? 2.793 11.536 -7.675 1.00 72.88 227 TYR A N 1
ATOM 1775 C CA . TYR A 1 227 ? 2.487 10.254 -7.051 1.00 72.88 227 TYR A CA 1
ATOM 1776 C C . TYR A 1 227 ? 0.977 10.116 -6.832 1.00 72.88 227 TYR A C 1
ATOM 1778 O O . TYR A 1 227 ? 0.352 10.989 -6.230 1.00 72.88 227 TYR A O 1
ATOM 1786 N N . ARG A 1 228 ? 0.413 9.010 -7.319 1.00 73.81 228 ARG A N 1
ATOM 1787 C CA . ARG A 1 228 ? -1.010 8.688 -7.216 1.00 73.81 228 ARG A CA 1
ATOM 1788 C C . ARG A 1 228 ? -1.266 7.755 -6.041 1.00 73.81 228 ARG A C 1
ATOM 1790 O O . ARG A 1 228 ? -2.010 8.093 -5.128 1.00 73.81 228 ARG A O 1
ATOM 1797 N N . GLN A 1 229 ? -0.681 6.561 -6.094 1.00 70.50 229 GLN A N 1
ATOM 1798 C CA . GLN A 1 229 ? -0.887 5.505 -5.103 1.00 70.50 229 GLN A CA 1
ATOM 1799 C C . GLN A 1 229 ? 0.174 4.408 -5.232 1.00 70.50 229 GLN A C 1
ATOM 1801 O O . GLN A 1 229 ? 0.874 4.326 -6.244 1.00 70.50 229 GLN A O 1
ATOM 1806 N N . SER A 1 230 ? 0.238 3.534 -4.233 1.00 81.56 230 SER A N 1
ATOM 1807 C CA . SER A 1 230 ? 0.997 2.287 -4.272 1.00 81.56 230 SER A CA 1
ATOM 1808 C C . SER A 1 230 ? 0.030 1.114 -4.274 1.00 81.56 230 SER A C 1
ATOM 1810 O O . SER A 1 230 ? -0.958 1.139 -3.548 1.00 81.56 230 SER A O 1
ATOM 1812 N N . VAL A 1 231 ? 0.335 0.082 -5.051 1.00 79.00 231 VAL A N 1
ATOM 1813 C CA . VAL A 1 231 ? -0.384 -1.194 -5.035 1.00 79.00 231 VAL A CA 1
ATOM 1814 C C . VAL A 1 231 ? 0.533 -2.252 -4.439 1.00 79.00 231 VAL A C 1
ATOM 1816 O O . VAL A 1 231 ? 1.647 -2.438 -4.931 1.00 79.00 231 VAL A O 1
ATOM 1819 N N . ASN A 1 232 ? 0.092 -2.942 -3.390 1.00 81.00 232 ASN A N 1
ATOM 1820 C CA . ASN A 1 232 ? 0.830 -4.077 -2.842 1.00 81.00 232 ASN A CA 1
ATOM 1821 C C . ASN A 1 232 ? 0.811 -5.251 -3.837 1.00 81.00 232 ASN A C 1
ATOM 1823 O O . ASN A 1 232 ? -0.255 -5.724 -4.221 1.00 81.00 232 ASN A O 1
ATOM 1827 N N . LEU A 1 233 ? 1.986 -5.718 -4.263 1.00 82.88 233 LEU A N 1
ATOM 1828 C CA . LEU A 1 233 ? 2.121 -6.878 -5.150 1.00 82.88 233 LEU A CA 1
ATOM 1829 C C . LEU A 1 233 ? 2.367 -8.185 -4.376 1.00 82.88 233 LEU A C 1
ATOM 1831 O O . LEU A 1 233 ? 2.333 -9.265 -4.965 1.00 82.88 233 LEU A O 1
ATOM 1835 N N . GLY A 1 234 ? 2.600 -8.114 -3.066 1.00 81.44 234 GLY A N 1
ATOM 1836 C CA . GLY A 1 234 ? 2.950 -9.241 -2.205 1.00 81.44 234 GLY A CA 1
ATOM 1837 C C . GLY A 1 234 ? 4.368 -9.119 -1.651 1.00 81.44 234 GLY A C 1
ATOM 1838 O O . GLY A 1 234 ? 4.943 -8.034 -1.602 1.00 81.44 234 GLY A O 1
ATOM 1839 N N . SER A 1 235 ? 4.946 -10.243 -1.234 1.00 87.19 235 SER A N 1
ATOM 1840 C CA . SER A 1 235 ? 6.277 -10.289 -0.619 1.00 87.19 235 SER A CA 1
ATOM 1841 C C . SER A 1 235 ? 7.220 -11.168 -1.424 1.00 87.19 235 SER A C 1
ATOM 1843 O O . SER A 1 235 ? 6.843 -12.257 -1.850 1.00 87.19 235 SER A O 1
ATOM 1845 N N . THR A 1 236 ? 8.464 -10.724 -1.591 1.00 94.44 236 THR A N 1
ATOM 1846 C CA . THR A 1 236 ? 9.505 -11.549 -2.210 1.00 94.44 236 THR A CA 1
ATOM 1847 C C . THR A 1 236 ? 10.196 -12.441 -1.175 1.00 94.44 236 THR A C 1
ATOM 1849 O O . THR A 1 236 ? 10.348 -12.070 -0.007 1.00 94.44 236 THR A O 1
ATOM 1852 N N . MET A 1 237 ? 10.643 -13.620 -1.610 1.00 95.06 237 MET A N 1
ATOM 1853 C CA . MET A 1 237 ? 11.507 -14.512 -0.822 1.00 95.06 237 MET A CA 1
ATOM 1854 C C . MET A 1 237 ? 12.996 -14.161 -0.958 1.00 95.06 237 MET A C 1
ATOM 1856 O O . MET A 1 237 ? 13.823 -14.706 -0.228 1.00 95.06 237 MET A O 1
ATOM 1860 N N . LEU A 1 238 ? 13.342 -13.270 -1.892 1.00 97.31 238 LEU A N 1
ATOM 1861 C CA . LEU A 1 238 ? 14.708 -12.799 -2.097 1.00 97.31 238 LEU A CA 1
ATOM 1862 C C . LEU A 1 238 ? 15.119 -11.841 -0.981 1.00 97.31 238 LEU A C 1
ATOM 1864 O O . LEU A 1 238 ? 14.352 -10.968 -0.584 1.00 97.31 238 LEU A O 1
ATOM 1868 N N . LYS A 1 239 ? 16.361 -11.957 -0.516 1.00 96.81 239 LYS A N 1
ATOM 1869 C CA . LYS A 1 239 ? 16.982 -10.999 0.403 1.00 96.81 239 LYS A CA 1
ATOM 1870 C C . LYS A 1 239 ? 17.312 -9.695 -0.325 1.00 96.81 239 LYS A C 1
ATOM 1872 O O . LYS A 1 239 ? 17.517 -9.681 -1.535 1.00 96.81 239 LYS A O 1
ATOM 1877 N N . ASP A 1 240 ? 17.483 -8.612 0.431 1.00 96.31 240 ASP A N 1
ATOM 1878 C CA . ASP A 1 240 ? 17.820 -7.278 -0.102 1.00 96.31 240 ASP A CA 1
ATOM 1879 C C . ASP A 1 240 ? 18.988 -7.301 -1.112 1.00 96.31 240 ASP A C 1
ATOM 1881 O O . ASP A 1 240 ? 18.880 -6.807 -2.235 1.00 96.31 240 ASP A O 1
ATOM 1885 N N . TRP A 1 241 ? 20.096 -7.968 -0.774 1.00 96.62 241 TRP A N 1
ATOM 1886 C CA . TRP A 1 241 ? 21.247 -8.065 -1.678 1.00 96.62 241 TRP A CA 1
ATOM 1887 C C . TRP A 1 241 ? 20.951 -8.872 -2.956 1.00 96.62 241 TRP A C 1
ATOM 1889 O O . TRP A 1 241 ? 21.500 -8.556 -4.012 1.00 96.62 241 TRP A O 1
ATOM 1899 N N . GLU A 1 242 ? 20.074 -9.879 -2.885 1.00 98.00 242 GLU A N 1
ATOM 1900 C CA . GLU A 1 242 ? 19.662 -10.697 -4.033 1.00 98.00 242 GLU A CA 1
ATOM 1901 C C . GLU A 1 242 ? 18.784 -9.884 -4.980 1.00 98.00 242 GLU A C 1
ATOM 1903 O O . GLU A 1 242 ? 18.976 -9.951 -6.193 1.00 98.00 242 GLU A O 1
ATOM 1908 N N . VAL A 1 243 ? 17.888 -9.055 -4.434 1.00 97.81 243 VAL A N 1
ATOM 1909 C CA . VAL A 1 243 ? 17.079 -8.103 -5.205 1.00 97.81 243 VAL A CA 1
ATOM 1910 C C . VAL A 1 243 ? 17.974 -7.097 -5.930 1.00 97.81 243 VAL A C 1
ATOM 1912 O O . VAL A 1 243 ? 17.852 -6.913 -7.143 1.00 97.81 243 VAL A O 1
ATOM 1915 N N . ARG A 1 244 ? 18.939 -6.486 -5.230 1.00 96.62 244 ARG A N 1
ATOM 1916 C CA . ARG A 1 244 ? 19.880 -5.540 -5.855 1.00 96.62 244 ARG A CA 1
ATOM 1917 C C . ARG A 1 244 ? 20.731 -6.206 -6.933 1.00 96.62 244 ARG A C 1
ATOM 1919 O O . ARG A 1 244 ? 20.966 -5.599 -7.979 1.00 96.62 244 ARG A O 1
ATOM 1926 N N . TYR A 1 245 ? 21.181 -7.439 -6.701 1.00 96.81 245 TYR A N 1
ATOM 1927 C CA . TYR A 1 245 ? 21.927 -8.216 -7.690 1.00 96.81 245 TYR A CA 1
ATOM 1928 C C . TYR A 1 245 ? 21.063 -8.556 -8.910 1.00 96.81 245 TYR A C 1
ATOM 1930 O O . TYR A 1 245 ? 21.492 -8.339 -10.041 1.00 96.81 245 TYR A O 1
ATOM 1938 N N . LEU A 1 246 ? 19.828 -9.018 -8.704 1.00 97.50 246 LEU A N 1
ATOM 1939 C CA . LEU A 1 246 ? 18.863 -9.284 -9.771 1.00 97.50 246 LEU A CA 1
ATOM 1940 C C . LEU A 1 246 ? 18.668 -8.049 -10.660 1.00 97.50 246 LEU A C 1
ATOM 1942 O O . LEU A 1 246 ? 18.827 -8.136 -11.879 1.00 97.50 246 LEU A O 1
ATOM 1946 N N . ILE A 1 247 ? 18.390 -6.893 -10.057 1.00 97.25 247 ILE A N 1
ATOM 1947 C CA . ILE A 1 247 ? 18.130 -5.657 -10.798 1.00 97.25 247 ILE A CA 1
ATOM 1948 C C . ILE A 1 247 ? 19.388 -5.194 -11.542 1.00 97.25 247 ILE A C 1
ATOM 1950 O O . ILE A 1 247 ? 19.346 -4.986 -12.754 1.00 97.25 247 ILE A O 1
ATOM 1954 N N . ARG A 1 248 ? 20.523 -5.060 -10.844 1.00 94.56 248 ARG A N 1
ATOM 1955 C CA . ARG A 1 248 ? 21.739 -4.447 -11.408 1.00 94.56 248 ARG A CA 1
ATOM 1956 C C . ARG A 1 248 ? 22.539 -5.366 -12.322 1.00 94.56 248 ARG A C 1
ATOM 1958 O O . ARG A 1 248 ? 23.157 -4.876 -13.257 1.00 94.56 248 ARG A O 1
ATOM 1965 N N . ALA A 1 249 ? 22.576 -6.666 -12.040 1.00 93.00 249 ALA A N 1
ATOM 1966 C CA . ALA A 1 249 ? 23.420 -7.602 -12.778 1.00 93.00 249 ALA A CA 1
ATOM 1967 C C . ALA A 1 249 ? 22.650 -8.388 -13.844 1.00 93.00 249 ALA A C 1
ATOM 1969 O O . ALA A 1 249 ? 23.238 -8.740 -14.862 1.00 93.00 249 ALA A O 1
ATOM 1970 N N . LYS A 1 250 ? 21.354 -8.671 -13.637 1.00 93.06 250 LYS A N 1
ATOM 1971 C CA . LYS A 1 250 ? 20.574 -9.505 -14.570 1.00 93.06 250 LYS A CA 1
ATOM 1972 C C . LYS A 1 250 ? 19.606 -8.709 -15.436 1.00 93.06 250 LYS A C 1
ATOM 1974 O O . LYS A 1 250 ? 19.500 -8.996 -16.625 1.00 93.06 250 LYS A O 1
ATOM 1979 N N . LEU A 1 251 ? 18.897 -7.739 -14.858 1.00 94.19 251 LEU A N 1
ATOM 1980 C CA . LEU A 1 251 ? 17.900 -6.961 -15.597 1.00 94.19 251 LEU A CA 1
ATOM 1981 C C . LEU A 1 251 ? 18.524 -5.759 -16.305 1.00 94.19 251 LEU A C 1
ATOM 1983 O O . LEU A 1 251 ? 18.321 -5.611 -17.501 1.00 94.19 251 LEU A O 1
ATOM 1987 N N . ALA A 1 252 ? 19.347 -4.955 -15.630 1.00 92.81 252 ALA A N 1
ATOM 1988 C CA . ALA A 1 252 ? 19.918 -3.720 -16.181 1.00 92.81 252 ALA A CA 1
ATOM 1989 C C . ALA A 1 252 ? 20.522 -3.861 -17.595 1.00 92.81 252 ALA A C 1
ATOM 1991 O O . ALA A 1 252 ? 20.315 -2.996 -18.442 1.00 92.81 252 ALA A O 1
ATOM 1992 N N . ALA A 1 253 ? 21.212 -4.972 -17.880 1.00 92.00 253 ALA A N 1
ATOM 1993 C CA . ALA A 1 253 ? 21.823 -5.230 -19.186 1.00 92.00 253 ALA A CA 1
ATOM 1994 C C . ALA A 1 253 ? 20.808 -5.404 -20.336 1.00 92.00 253 ALA A C 1
ATOM 1996 O O . ALA A 1 253 ? 21.143 -5.144 -21.489 1.00 92.00 253 ALA A O 1
ATOM 1997 N N . LYS A 1 254 ? 19.574 -5.829 -20.037 1.00 93.69 254 LYS A N 1
ATOM 1998 C CA . LYS A 1 254 ? 18.484 -5.976 -21.017 1.00 93.69 254 LYS A CA 1
ATOM 1999 C C . LYS A 1 254 ? 17.710 -4.679 -21.257 1.00 93.69 254 LYS A C 1
ATOM 2001 O O . LYS A 1 254 ? 16.940 -4.601 -22.208 1.00 93.69 254 LYS A O 1
ATOM 2006 N N . TRP A 1 255 ? 17.913 -3.683 -20.396 1.00 94.06 255 TRP A N 1
ATOM 2007 C CA . TRP A 1 255 ? 17.137 -2.446 -20.344 1.00 94.06 255 TRP A CA 1
ATOM 2008 C C . TRP A 1 255 ? 18.039 -1.213 -20.566 1.00 94.06 255 TRP A C 1
ATOM 2010 O O . TRP A 1 255 ? 18.176 -0.367 -19.672 1.00 94.06 255 TRP A O 1
ATOM 2020 N N . PRO A 1 256 ? 18.698 -1.084 -21.737 1.00 93.06 256 PRO A N 1
ATOM 2021 C CA . PRO A 1 256 ? 19.424 0.133 -22.093 1.00 93.06 256 PRO A CA 1
ATOM 2022 C C . PRO A 1 256 ? 18.438 1.286 -22.328 1.00 93.06 256 PRO A C 1
ATOM 2024 O O . PRO A 1 256 ? 17.384 1.115 -22.933 1.00 93.06 256 PRO A O 1
ATOM 2027 N N . GLY A 1 257 ? 18.757 2.495 -21.875 1.00 83.25 257 GLY A N 1
ATOM 2028 C CA . GLY A 1 257 ? 17.809 3.612 -21.932 1.00 83.25 257 GLY A CA 1
ATOM 2029 C C . GLY A 1 257 ? 17.482 4.072 -23.356 1.00 83.25 257 GLY A C 1
ATOM 2030 O O . GLY A 1 257 ? 16.425 4.659 -23.584 1.00 83.25 257 GLY A O 1
ATOM 2031 N N . GLY A 1 258 ? 18.325 3.755 -24.344 1.00 77.31 258 GLY A N 1
ATOM 2032 C CA . GLY A 1 258 ? 18.044 3.993 -25.760 1.00 77.31 258 GLY A CA 1
ATOM 2033 C C . GLY A 1 258 ? 16.880 3.176 -26.323 1.00 77.31 258 GLY A C 1
ATOM 2034 O O . GLY A 1 258 ? 16.297 3.583 -27.324 1.00 77.31 258 GLY A O 1
ATOM 2035 N N . THR A 1 259 ? 16.502 2.062 -25.685 1.00 85.81 259 THR A N 1
ATOM 2036 C CA . THR A 1 259 ? 15.370 1.233 -26.132 1.00 85.81 259 THR A CA 1
ATOM 2037 C C . THR A 1 259 ? 14.038 1.663 -25.533 1.00 85.81 259 THR A C 1
ATOM 2039 O O . THR A 1 259 ? 13.036 0.997 -25.779 1.00 85.81 259 THR A O 1
ATOM 2042 N N . TYR A 1 260 ? 14.007 2.748 -24.752 1.00 81.50 260 TYR A N 1
ATOM 2043 C CA . TYR A 1 260 ? 12.775 3.244 -24.153 1.00 81.50 260 TYR A CA 1
ATOM 2044 C C . TYR A 1 260 ? 11.788 3.705 -25.231 1.00 81.50 260 TYR A C 1
ATOM 2046 O O . TYR A 1 260 ? 12.037 4.689 -25.935 1.00 81.50 260 TYR A O 1
ATOM 2054 N N . ASP A 1 261 ? 10.637 3.049 -25.297 1.00 77.38 261 ASP A N 1
ATOM 2055 C CA . ASP A 1 261 ? 9.512 3.375 -26.166 1.00 77.38 261 ASP A CA 1
ATOM 2056 C C . ASP A 1 261 ? 8.241 3.530 -25.330 1.00 77.38 261 ASP A C 1
ATOM 2058 O O . ASP A 1 261 ? 7.886 2.640 -24.559 1.00 77.38 261 ASP A O 1
ATOM 2062 N N . LEU A 1 262 ? 7.539 4.654 -25.502 1.00 73.06 262 LEU A N 1
ATOM 2063 C CA . LEU A 1 262 ? 6.372 5.013 -24.690 1.00 73.06 262 LEU A CA 1
ATOM 2064 C C . LEU A 1 262 ? 5.262 3.955 -24.710 1.00 73.06 262 LEU A C 1
ATOM 2066 O O . LEU A 1 262 ? 4.534 3.844 -23.727 1.00 73.06 262 LEU A O 1
ATOM 2070 N N . LEU A 1 263 ? 5.130 3.186 -25.791 1.00 72.19 263 LEU A N 1
ATOM 2071 C CA . LEU A 1 263 ? 4.029 2.244 -25.981 1.00 72.19 263 LEU A CA 1
ATOM 2072 C C . LEU A 1 263 ? 4.464 0.791 -25.817 1.00 72.19 263 LEU A C 1
ATOM 2074 O O . LEU A 1 263 ? 3.701 -0.012 -25.293 1.00 72.19 263 LEU A O 1
ATOM 2078 N N . ARG A 1 264 ? 5.662 0.447 -26.291 1.00 76.94 264 ARG A N 1
ATOM 2079 C CA . ARG A 1 264 ? 6.105 -0.944 -26.465 1.00 76.94 264 ARG A CA 1
ATOM 2080 C C . ARG A 1 264 ? 7.227 -1.366 -25.529 1.00 76.94 264 ARG A C 1
ATOM 2082 O O . ARG A 1 264 ? 7.518 -2.554 -25.449 1.00 76.94 264 ARG A O 1
ATOM 2089 N N . HIS A 1 265 ? 7.898 -0.417 -24.877 1.00 85.69 265 HIS A N 1
ATOM 2090 C CA . HIS A 1 265 ? 9.057 -0.715 -24.044 1.00 85.69 265 HIS A CA 1
ATOM 2091 C C . HIS A 1 265 ? 9.303 0.411 -23.032 1.00 85.69 265 HIS A C 1
ATOM 2093 O O . HIS A 1 265 ? 10.217 1.221 -23.172 1.00 85.69 265 HIS A O 1
ATOM 2099 N N . ASN A 1 266 ? 8.440 0.492 -22.022 1.00 86.56 266 ASN A N 1
ATOM 2100 C CA . ASN A 1 266 ? 8.411 1.583 -21.044 1.00 86.56 266 ASN A CA 1
ATOM 2101 C C . ASN A 1 266 ? 8.572 1.068 -19.600 1.00 86.56 266 ASN A C 1
ATOM 2103 O O . ASN A 1 266 ? 8.804 -0.117 -19.3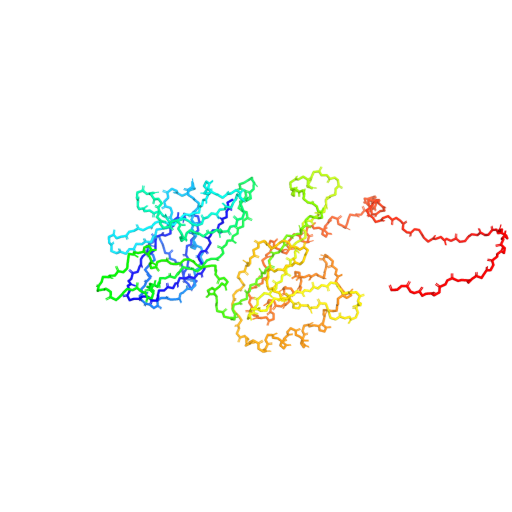53 1.00 86.56 266 ASN A O 1
ATOM 2107 N N . CYS A 1 267 ? 8.418 1.972 -18.633 1.00 89.88 267 CYS A N 1
ATOM 2108 C CA . CYS A 1 267 ? 8.484 1.666 -17.205 1.00 89.88 267 CYS A CA 1
ATOM 2109 C C . CYS A 1 267 ? 7.484 0.592 -16.730 1.00 89.88 267 CYS A C 1
ATOM 2111 O O . CYS A 1 267 ? 7.828 -0.182 -15.839 1.00 89.88 267 CYS A O 1
ATOM 2113 N N . ILE A 1 268 ? 6.299 0.480 -17.341 1.00 90.75 268 ILE A N 1
ATOM 2114 C CA . ILE A 1 268 ? 5.296 -0.540 -16.989 1.00 90.75 268 ILE A CA 1
ATOM 2115 C C . ILE A 1 268 ? 5.788 -1.928 -17.403 1.00 90.75 268 ILE A C 1
ATOM 2117 O O . ILE A 1 268 ? 5.713 -2.868 -16.615 1.00 90.75 268 ILE A O 1
ATOM 2121 N N . HIS A 1 269 ? 6.364 -2.048 -18.602 1.00 92.44 269 HIS A N 1
ATOM 2122 C CA . HIS A 1 269 ? 6.955 -3.301 -19.078 1.00 92.44 269 HIS A CA 1
ATOM 2123 C C . HIS A 1 269 ? 8.119 -3.744 -18.180 1.00 92.44 269 HIS A C 1
ATOM 2125 O O . HIS A 1 269 ? 8.233 -4.922 -17.847 1.00 92.44 269 HIS A O 1
ATOM 2131 N N . PHE A 1 270 ? 8.945 -2.793 -17.732 1.00 95.38 270 PHE A N 1
ATOM 2132 C CA . PHE A 1 270 ? 10.018 -3.075 -16.778 1.00 95.38 270 PHE A CA 1
ATOM 2133 C C . PHE A 1 270 ? 9.465 -3.577 -15.443 1.00 95.38 270 PHE A C 1
ATOM 2135 O O . PHE A 1 270 ? 9.929 -4.592 -14.927 1.00 95.38 270 PHE A O 1
ATOM 2142 N N . CYS A 1 271 ? 8.445 -2.904 -14.902 1.00 96.06 271 CYS A N 1
ATOM 2143 C CA . CYS A 1 271 ? 7.797 -3.324 -13.662 1.00 96.06 271 CYS A CA 1
ATOM 2144 C C . CYS A 1 271 ? 7.164 -4.717 -13.801 1.00 96.06 271 CYS A C 1
ATOM 2146 O O . CYS A 1 271 ? 7.224 -5.499 -12.859 1.00 96.06 271 CYS A O 1
ATOM 2148 N N . GLN A 1 272 ? 6.624 -5.066 -14.972 1.00 95.12 272 GLN A N 1
ATOM 2149 C CA . GLN A 1 272 ? 6.118 -6.411 -15.249 1.00 95.12 272 GLN A CA 1
ATOM 2150 C C . GLN A 1 272 ? 7.233 -7.468 -15.164 1.00 95.12 272 GLN A C 1
ATOM 2152 O O . GLN A 1 272 ? 7.063 -8.467 -14.467 1.00 95.12 272 GLN A O 1
ATOM 2157 N N . GLU A 1 273 ? 8.372 -7.261 -15.841 1.00 97.12 273 GLU A N 1
ATOM 2158 C CA . GLU A 1 273 ? 9.495 -8.217 -15.803 1.00 97.12 273 GLU A CA 1
ATOM 2159 C C . GLU A 1 273 ? 10.092 -8.317 -14.391 1.00 97.12 273 GLU A C 1
ATOM 2161 O O . GLU A 1 273 ? 10.381 -9.415 -13.915 1.00 97.12 273 GLU A O 1
ATOM 2166 N N . LEU A 1 274 ? 10.226 -7.188 -13.690 1.00 97.94 274 LEU A N 1
ATOM 2167 C CA . LEU A 1 274 ? 10.752 -7.159 -12.330 1.00 97.94 274 LEU A CA 1
ATOM 2168 C C . LEU A 1 274 ? 9.801 -7.828 -11.324 1.00 97.94 274 LEU A C 1
ATOM 2170 O O . LEU A 1 274 ? 10.269 -8.623 -10.514 1.00 97.94 274 LEU A O 1
ATOM 2174 N N . ALA A 1 275 ? 8.489 -7.584 -11.387 1.00 97.31 275 ALA A N 1
ATOM 2175 C CA . ALA A 1 275 ? 7.510 -8.248 -10.518 1.00 97.31 275 ALA A CA 1
ATOM 2176 C C . ALA A 1 275 ? 7.558 -9.777 -10.675 1.00 97.31 275 ALA A C 1
ATOM 2178 O O . ALA A 1 275 ? 7.618 -10.505 -9.681 1.00 97.31 275 ALA A O 1
ATOM 2179 N N . LEU A 1 276 ? 7.637 -10.260 -11.921 1.00 97.19 276 LEU A N 1
ATOM 2180 C CA . LEU A 1 276 ? 7.811 -11.684 -12.215 1.00 97.19 276 LEU A CA 1
ATOM 2181 C C . LEU A 1 276 ? 9.116 -12.230 -11.622 1.00 97.19 276 LEU A C 1
ATOM 2183 O O . LEU A 1 276 ? 9.115 -13.283 -10.989 1.00 97.19 276 LEU A O 1
ATOM 2187 N N . ALA A 1 277 ? 10.226 -11.510 -11.791 1.00 97.50 277 ALA A N 1
ATOM 2188 C CA . ALA A 1 277 ? 11.527 -11.935 -11.285 1.00 97.50 277 ALA A CA 1
ATOM 2189 C C . ALA A 1 277 ? 11.627 -11.910 -9.746 1.00 97.50 277 ALA A C 1
ATOM 2191 O O . ALA A 1 277 ? 12.403 -12.672 -9.170 1.00 97.50 277 ALA A O 1
ATOM 2192 N N . LEU A 1 278 ? 10.837 -11.061 -9.082 1.00 97.62 278 LEU A N 1
ATOM 2193 C CA . LEU A 1 278 ? 10.700 -11.010 -7.624 1.00 97.62 278 LEU A CA 1
ATOM 2194 C C . LEU A 1 278 ? 9.769 -12.100 -7.067 1.00 97.62 278 LEU A C 1
ATOM 2196 O O . LEU A 1 278 ? 9.756 -12.303 -5.851 1.00 97.62 278 LEU A O 1
ATOM 2200 N N . GLY A 1 279 ? 9.016 -12.797 -7.926 1.00 95.69 279 GLY A N 1
ATOM 2201 C CA . GLY A 1 279 ? 8.060 -13.830 -7.526 1.00 95.69 279 GLY A CA 1
ATOM 2202 C C . GLY A 1 279 ? 6.804 -13.273 -6.855 1.00 95.69 279 GLY A C 1
ATOM 2203 O O . GLY A 1 279 ? 6.230 -13.943 -6.002 1.00 95.69 279 GLY A O 1
ATOM 2204 N N . VAL A 1 280 ? 6.404 -12.047 -7.203 1.00 93.62 280 VAL A N 1
ATOM 2205 C CA . VAL A 1 280 ? 5.211 -11.384 -6.658 1.00 93.62 280 VAL A CA 1
ATOM 2206 C C . VAL A 1 280 ? 4.100 -11.282 -7.703 1.00 93.62 280 VAL A C 1
ATOM 2208 O O . VAL A 1 280 ? 4.276 -11.666 -8.862 1.00 93.62 280 VAL A O 1
ATOM 2211 N N . SER A 1 281 ? 2.939 -10.773 -7.293 1.00 86.75 281 SER A N 1
ATOM 2212 C CA . SER A 1 281 ? 1.788 -10.592 -8.175 1.00 86.75 281 SER A CA 1
ATOM 2213 C C . SER A 1 281 ? 2.137 -9.695 -9.370 1.00 86.75 281 SER A C 1
ATOM 2215 O O . SER A 1 281 ? 2.915 -8.746 -9.229 1.00 86.75 281 SER A O 1
ATOM 2217 N N . PRO A 1 282 ? 1.569 -9.964 -10.559 1.00 89.38 282 PRO A N 1
ATOM 2218 C CA . PRO A 1 282 ? 1.825 -9.158 -11.745 1.00 89.38 282 PRO A CA 1
ATOM 2219 C C . PRO A 1 282 ? 1.271 -7.735 -11.595 1.00 89.38 282 PRO A C 1
ATOM 2221 O O . PRO A 1 282 ? 0.373 -7.477 -10.793 1.00 89.38 282 PRO A O 1
ATOM 2224 N N . VAL A 1 283 ? 1.759 -6.816 -12.435 1.00 86.69 283 VAL A N 1
ATOM 2225 C CA . VAL A 1 283 ? 1.213 -5.453 -12.514 1.00 86.69 283 VAL A CA 1
ATOM 2226 C C . VAL A 1 283 ? -0.287 -5.516 -12.860 1.00 86.69 283 VAL A C 1
ATOM 2228 O O . VAL A 1 283 ? -0.662 -6.225 -13.803 1.00 86.69 283 VAL A O 1
ATOM 2231 N N . PRO A 1 284 ? -1.159 -4.781 -12.138 1.00 79.75 284 PRO A N 1
ATOM 2232 C CA . PRO A 1 284 ? -2.596 -4.808 -12.381 1.00 79.75 284 PRO A CA 1
ATOM 2233 C C . PRO A 1 284 ? -2.970 -4.439 -13.819 1.00 79.75 284 PRO A C 1
ATOM 2235 O O . PRO A 1 284 ? -2.421 -3.512 -14.419 1.00 79.75 284 PRO A O 1
ATOM 2238 N N . THR A 1 285 ? -3.972 -5.127 -14.366 1.00 75.44 285 THR A N 1
ATOM 2239 C CA . THR A 1 285 ? -4.401 -4.961 -15.764 1.00 75.44 285 THR A CA 1
ATOM 2240 C C . THR A 1 285 ? -4.860 -3.544 -16.089 1.00 75.44 285 THR A C 1
ATOM 2242 O O . THR A 1 285 ? -4.608 -3.072 -17.189 1.00 75.44 285 THR A O 1
ATOM 2245 N N . TRP A 1 286 ? -5.461 -2.819 -15.145 1.00 71.00 286 TRP A N 1
ATOM 2246 C CA . TRP A 1 286 ? -5.890 -1.433 -15.359 1.00 71.00 286 TRP A CA 1
ATOM 2247 C C . TRP A 1 286 ? -4.713 -0.459 -15.552 1.00 71.00 286 TRP A C 1
ATOM 2249 O O . TRP A 1 286 ? -4.850 0.526 -16.272 1.00 71.00 286 TRP A O 1
ATOM 2259 N N . VAL A 1 287 ? -3.540 -0.759 -14.982 1.00 74.81 287 VAL A N 1
ATOM 2260 C CA . VAL A 1 287 ? -2.295 -0.003 -15.216 1.00 74.81 287 VAL A CA 1
ATOM 2261 C C . VAL A 1 287 ? -1.731 -0.330 -16.600 1.00 74.81 287 VAL A C 1
ATOM 2263 O O . VAL A 1 287 ? -1.218 0.540 -17.303 1.00 74.81 287 VAL A O 1
ATOM 2266 N N . ARG A 1 288 ? -1.869 -1.593 -17.020 1.00 69.69 288 ARG A N 1
ATOM 2267 C CA . ARG A 1 288 ? -1.404 -2.084 -18.320 1.00 69.69 288 ARG A CA 1
ATOM 2268 C C . ARG A 1 288 ? -2.273 -1.603 -19.491 1.00 69.69 288 ARG A C 1
ATOM 2270 O O . ARG A 1 288 ? -1.767 -1.140 -20.503 1.00 69.69 288 ARG A O 1
ATOM 2277 N N . ASN A 1 289 ? -3.589 -1.614 -19.353 1.00 60.88 289 ASN A N 1
ATOM 2278 C CA . ASN A 1 289 ? -4.482 -1.346 -20.481 1.00 60.88 289 ASN A CA 1
ATOM 2279 C C . ASN A 1 289 ? -4.504 0.139 -20.907 1.00 60.88 289 ASN A C 1
ATOM 2281 O O . ASN A 1 289 ? -4.872 0.449 -22.041 1.00 60.88 289 ASN A O 1
ATOM 2285 N N . LEU A 1 290 ? -4.083 1.073 -20.044 1.00 54.22 290 LEU A N 1
ATOM 2286 C CA . LEU A 1 290 ? -4.053 2.508 -20.366 1.00 54.22 290 LEU A CA 1
ATOM 2287 C C . LEU A 1 290 ? -2.989 2.882 -21.411 1.00 54.22 290 LEU A C 1
ATOM 2289 O O . LEU A 1 290 ? -3.245 3.746 -22.248 1.00 54.22 290 LEU A O 1
ATOM 2293 N N . HIS A 1 291 ? -1.848 2.186 -21.458 1.00 48.41 291 HIS A N 1
ATOM 2294 C CA . HIS A 1 291 ? -0.865 2.392 -22.530 1.00 48.41 291 HIS A CA 1
ATOM 2295 C C . HIS A 1 291 ? -1.227 1.629 -23.820 1.00 48.41 291 HIS A C 1
ATOM 2297 O O . HIS A 1 291 ? -0.993 2.133 -24.921 1.00 48.41 291 HIS A O 1
ATOM 2303 N N . GLU A 1 292 ? -1.861 0.454 -23.706 1.00 42.47 292 GLU A N 1
ATOM 2304 C CA . GLU A 1 292 ? -2.326 -0.351 -24.851 1.00 42.47 292 GLU A CA 1
ATOM 2305 C C . GLU A 1 292 ? -3.478 0.338 -25.619 1.00 42.47 292 GLU A C 1
ATOM 2307 O O . GLU A 1 292 ? -3.524 0.313 -26.855 1.00 42.47 292 GLU A O 1
ATOM 2312 N N . THR A 1 293 ? -4.361 1.056 -24.915 1.00 42.09 293 THR A N 1
ATOM 2313 C CA . THR A 1 293 ? -5.446 1.835 -25.542 1.00 42.09 293 THR A CA 1
ATOM 2314 C C . THR A 1 293 ? -4.891 2.986 -26.397 1.00 42.09 293 THR A C 1
ATOM 2316 O O . THR A 1 293 ? -5.436 3.286 -27.459 1.00 42.09 293 THR A O 1
ATOM 2319 N N . GLY A 1 294 ? -3.743 3.567 -26.024 1.00 41.50 294 GLY A N 1
ATOM 2320 C CA . GLY A 1 294 ? -3.054 4.561 -26.853 1.00 41.50 294 GLY A CA 1
ATOM 2321 C C . GLY A 1 294 ? -2.418 3.982 -28.111 1.00 41.50 294 GLY A C 1
ATOM 2322 O O . GLY A 1 294 ? -2.505 4.589 -29.175 1.00 41.50 294 GLY A O 1
ATOM 2323 N N . ALA A 1 295 ? -1.855 2.774 -28.037 1.00 37.16 295 ALA A N 1
ATOM 2324 C CA . ALA A 1 295 ? -1.239 2.101 -29.183 1.00 37.16 295 ALA A CA 1
ATOM 2325 C C . ALA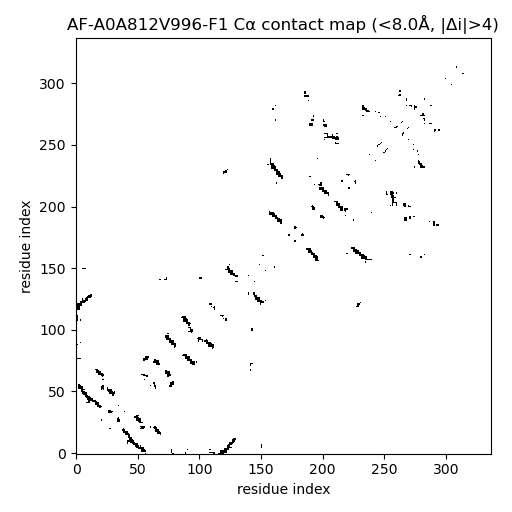 A 1 295 ? -2.231 1.768 -30.315 1.00 37.16 295 ALA A C 1
ATOM 2327 O O . ALA A 1 295 ? -1.824 1.659 -31.474 1.00 37.16 295 ALA A O 1
ATOM 2328 N N . SER A 1 296 ? -3.519 1.647 -29.988 1.00 35.47 296 SER A N 1
ATOM 2329 C CA . SER A 1 296 ? -4.611 1.402 -30.940 1.00 35.47 296 SER A CA 1
ATOM 2330 C C . SER A 1 296 ? -4.938 2.643 -31.785 1.00 35.47 296 SER A C 1
ATOM 2332 O O . SER A 1 296 ? -5.298 2.525 -32.953 1.00 35.47 296 SER A O 1
ATOM 2334 N N . VAL A 1 297 ? -4.730 3.843 -31.231 1.00 39.41 297 VAL A N 1
ATOM 2335 C CA . VAL A 1 297 ? -4.935 5.128 -31.924 1.00 39.41 297 VAL A CA 1
ATOM 2336 C C . VAL A 1 297 ? -3.831 5.390 -32.961 1.00 39.41 297 VAL A C 1
ATOM 2338 O O . VAL A 1 297 ? -4.076 6.006 -33.995 1.00 39.41 297 VAL A O 1
ATOM 2341 N N . PHE A 1 298 ? -2.621 4.865 -32.740 1.00 36.59 298 PHE A N 1
ATOM 2342 C CA . PHE A 1 298 ? -1.467 5.062 -33.631 1.00 36.59 298 PHE A CA 1
ATOM 2343 C C . PHE A 1 298 ? -1.378 4.076 -34.814 1.00 36.59 298 PHE A C 1
ATOM 2345 O O . PHE A 1 298 ? -0.438 4.170 -35.602 1.00 36.59 298 PHE A O 1
ATOM 2352 N N . GLN A 1 299 ? -2.327 3.142 -34.964 1.00 37.47 299 GLN A N 1
ATOM 2353 C CA . GLN A 1 299 ? -2.350 2.137 -36.045 1.00 37.47 299 GLN A CA 1
ATOM 2354 C C . GLN A 1 299 ? -3.401 2.419 -37.134 1.00 37.47 299 GLN A C 1
ATOM 2356 O O . GLN A 1 299 ? -3.762 1.524 -37.897 1.00 37.47 299 GLN A O 1
ATOM 2361 N N . LEU A 1 300 ? -3.902 3.653 -37.229 1.00 41.50 300 LEU A N 1
ATOM 2362 C CA . LEU A 1 300 ? -4.904 4.015 -38.232 1.00 41.50 300 LEU A CA 1
ATOM 2363 C C . LEU A 1 300 ? -4.327 3.940 -39.666 1.00 41.50 300 LEU A C 1
ATOM 2365 O O . LEU A 1 300 ? -3.313 4.586 -39.951 1.00 41.50 300 LEU A O 1
ATOM 2369 N N . PRO A 1 301 ? -4.958 3.184 -40.588 1.00 36.88 301 PRO A N 1
ATOM 2370 C CA . PRO A 1 301 ? -4.537 3.125 -41.983 1.00 36.88 301 PRO A CA 1
ATOM 2371 C C . PRO A 1 301 ? -4.874 4.423 -42.743 1.00 36.88 301 PRO A C 1
ATOM 2373 O O . PRO A 1 301 ? -5.739 5.209 -42.350 1.00 36.88 301 PRO A O 1
ATOM 2376 N N . TRP A 1 302 ? -4.161 4.656 -43.849 1.00 33.28 302 TRP A N 1
ATOM 2377 C CA . TRP A 1 302 ? -4.352 5.799 -44.757 1.00 33.28 302 TRP A CA 1
ATOM 2378 C C . TRP A 1 302 ? -5.833 5.944 -45.182 1.00 33.28 302 TRP A C 1
ATOM 2380 O O . TRP A 1 302 ? -6.431 4.932 -45.549 1.00 33.28 302 TRP A O 1
ATOM 2390 N N . PRO A 1 303 ? -6.447 7.151 -45.144 1.00 39.53 303 PRO A N 1
ATOM 2391 C CA . PRO A 1 303 ? -5.832 8.485 -45.164 1.00 39.53 303 PRO A CA 1
ATOM 2392 C C . PRO A 1 303 ? -5.689 9.162 -43.791 1.00 39.53 303 PRO A C 1
ATOM 2394 O O . PRO A 1 303 ? -5.310 10.326 -43.713 1.00 39.53 303 PRO A O 1
ATOM 2397 N N . LEU A 1 304 ? -5.942 8.456 -42.686 1.00 47.12 304 LEU A N 1
ATOM 2398 C CA . LEU A 1 304 ? -5.896 9.049 -41.341 1.00 47.12 304 LEU A CA 1
ATOM 2399 C C . LEU A 1 304 ? -4.467 9.323 -40.826 1.00 47.12 304 LEU A C 1
ATOM 2401 O O . LEU A 1 304 ? -4.296 9.918 -39.763 1.00 47.12 304 LEU A O 1
ATOM 2405 N N . SER A 1 305 ? -3.423 8.960 -41.582 1.00 43.41 305 SER A N 1
ATOM 2406 C CA . SER A 1 305 ? -2.030 9.248 -41.216 1.00 43.41 305 SER A CA 1
ATOM 2407 C C . SER A 1 305 ? -1.606 10.704 -41.459 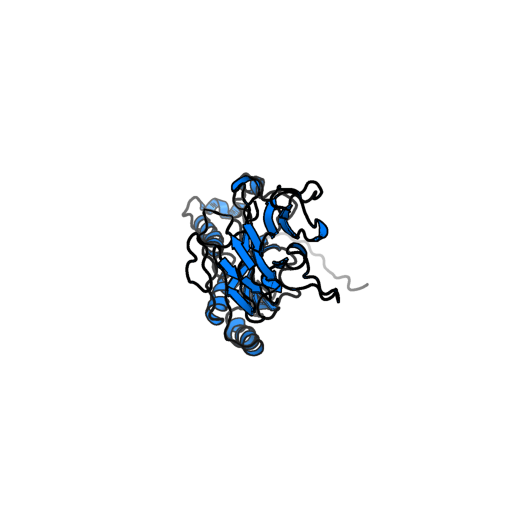1.00 43.41 305 SER A C 1
ATOM 2409 O O . SER A 1 305 ? -0.548 11.105 -40.974 1.00 43.41 305 SER A O 1
ATOM 2411 N N . SER A 1 306 ? -2.427 11.526 -42.127 1.00 39.91 306 SER A N 1
ATOM 2412 C CA . SER A 1 306 ? -2.182 12.969 -42.305 1.00 39.91 306 SER A CA 1
ATOM 2413 C C . SER A 1 306 ? -2.144 13.749 -40.985 1.00 39.91 306 SER A C 1
ATOM 2415 O O . SER A 1 306 ? -1.587 14.839 -40.924 1.00 39.91 306 SER A O 1
ATOM 2417 N N . VAL A 1 307 ? -2.663 13.174 -39.897 1.00 43.59 307 VAL A N 1
ATOM 2418 C CA . VAL A 1 307 ? -2.566 13.748 -38.546 1.00 43.59 307 VAL A CA 1
ATOM 2419 C C . VAL A 1 307 ? -1.121 13.689 -38.011 1.00 43.59 307 VAL A C 1
ATOM 2421 O O . VAL A 1 307 ? -0.739 14.472 -37.144 1.00 43.59 307 VAL A O 1
ATOM 2424 N N . LYS A 1 308 ? -0.263 12.822 -38.572 1.00 35.50 308 LYS A N 1
ATOM 2425 C CA . LYS A 1 308 ? 1.132 12.650 -38.138 1.00 35.50 308 LYS A CA 1
ATOM 2426 C C . LYS A 1 308 ? 2.009 13.879 -38.431 1.00 35.50 308 LYS A C 1
ATOM 2428 O O . LYS A 1 308 ? 2.846 14.198 -37.591 1.00 35.50 308 LYS A O 1
ATOM 2433 N N . SER A 1 309 ? 1.795 14.590 -39.548 1.00 36.19 309 SER A N 1
ATOM 2434 C CA . SER A 1 309 ? 2.577 15.795 -39.910 1.00 36.19 309 SER A CA 1
ATOM 2435 C C . SER A 1 309 ? 2.146 17.054 -39.149 1.00 36.19 309 SER A C 1
ATOM 2437 O O . SER A 1 309 ? 2.912 18.006 -39.033 1.00 36.19 309 SER A O 1
ATOM 2439 N N . LEU A 1 310 ? 0.920 17.061 -38.617 1.00 36.75 310 LEU A N 1
ATOM 2440 C CA . LEU A 1 310 ? 0.403 18.129 -37.759 1.00 36.75 310 LEU A CA 1
ATOM 2441 C C . LEU A 1 310 ? 0.873 17.993 -36.303 1.00 36.75 310 LEU A C 1
ATOM 2443 O O . LEU A 1 310 ? 1.009 19.003 -35.620 1.00 36.75 310 LEU A O 1
ATOM 2447 N N . ILE A 1 311 ? 1.135 16.767 -35.834 1.00 35.75 311 ILE A N 1
ATOM 2448 C CA . ILE A 1 311 ? 1.585 16.492 -34.457 1.00 35.75 311 ILE A CA 1
ATOM 2449 C C . ILE A 1 311 ? 3.117 16.529 -34.333 1.00 35.75 311 ILE A C 1
ATOM 2451 O O . ILE A 1 311 ? 3.644 17.032 -33.344 1.00 35.75 311 ILE A O 1
ATOM 2455 N N . PHE A 1 312 ? 3.845 16.026 -35.331 1.00 39.38 312 PHE A N 1
ATOM 2456 C CA . PHE A 1 312 ? 5.307 16.061 -35.381 1.00 39.38 312 PHE A CA 1
ATOM 2457 C C . PHE A 1 312 ? 5.708 16.908 -36.585 1.00 39.38 312 PHE A C 1
ATOM 2459 O O . PHE A 1 312 ? 5.803 16.376 -37.687 1.00 39.38 312 PHE A O 1
ATOM 2466 N N . GLY A 1 313 ? 5.860 18.222 -36.397 1.00 33.00 313 GLY A N 1
ATOM 2467 C CA . GLY A 1 313 ? 6.158 19.152 -37.490 1.00 33.00 313 GLY A CA 1
ATOM 2468 C C . GLY A 1 313 ? 7.253 18.635 -38.432 1.00 33.00 313 GLY A C 1
ATOM 2469 O O . GLY A 1 313 ? 8.271 18.105 -37.982 1.00 33.00 313 GLY A O 1
ATOM 2470 N N . ASP A 1 314 ? 7.022 18.778 -39.738 1.00 32.72 314 ASP A N 1
ATOM 2471 C CA . ASP A 1 314 ? 7.953 18.358 -40.784 1.00 32.72 314 ASP A CA 1
ATOM 2472 C C . ASP A 1 314 ? 9.331 19.016 -40.586 1.00 32.72 314 ASP A C 1
ATOM 2474 O O . ASP A 1 314 ? 9.535 20.184 -40.919 1.00 32.72 314 ASP A O 1
ATOM 2478 N N . ALA A 1 315 ? 10.329 18.246 -40.151 1.00 35.28 315 ALA A N 1
ATOM 2479 C CA . ALA A 1 315 ? 11.701 18.517 -40.556 1.00 35.28 315 ALA A CA 1
ATOM 2480 C C . ALA A 1 315 ? 11.857 17.985 -41.986 1.00 35.28 315 ALA A C 1
ATOM 2482 O O . ALA A 1 315 ? 12.194 16.820 -42.203 1.00 35.28 315 ALA A O 1
ATOM 2483 N N . ARG A 1 316 ? 11.558 18.826 -42.983 1.00 31.94 316 ARG A N 1
ATOM 2484 C CA . ARG A 1 316 ? 11.914 18.517 -44.373 1.00 31.94 316 ARG A CA 1
ATOM 2485 C C . ARG A 1 316 ? 13.441 18.427 -44.502 1.00 31.94 316 ARG A C 1
ATOM 2487 O O . ARG A 1 316 ? 14.134 19.293 -43.966 1.00 31.94 316 ARG A O 1
ATOM 2494 N N . PRO A 1 317 ? 13.984 17.464 -45.267 1.00 34.03 317 PRO A N 1
ATOM 2495 C CA . PRO A 1 317 ? 15.354 17.560 -45.742 1.00 34.03 317 PRO A CA 1
ATOM 2496 C C . PRO A 1 317 ? 15.410 18.675 -46.794 1.00 34.03 317 PRO A C 1
ATOM 2498 O O . PRO A 1 317 ? 14.713 18.616 -47.808 1.00 34.03 317 PRO A O 1
ATOM 2501 N N . ALA A 1 318 ? 16.211 19.712 -46.554 1.00 29.30 318 ALA A N 1
ATOM 2502 C CA . ALA A 1 318 ? 16.527 20.689 -47.588 1.00 29.30 318 ALA A CA 1
ATOM 2503 C C . ALA A 1 318 ? 17.463 20.023 -48.611 1.00 29.30 318 ALA A C 1
ATOM 2505 O O . ALA A 1 318 ? 18.654 19.851 -48.357 1.00 29.30 318 ALA A O 1
ATOM 2506 N N . LEU A 1 319 ? 16.900 19.597 -49.744 1.00 30.95 319 LEU A N 1
ATOM 2507 C CA . LEU A 1 319 ? 17.651 19.265 -50.953 1.00 30.95 319 LEU A CA 1
ATOM 2508 C C . LEU A 1 319 ? 17.989 20.555 -51.715 1.00 30.95 319 LEU A C 1
ATOM 2510 O O . LEU A 1 319 ? 17.195 21.494 -51.758 1.00 30.95 319 LEU A O 1
ATOM 2514 N N . ALA A 1 320 ? 19.204 20.564 -52.254 1.00 31.72 320 ALA A N 1
ATOM 2515 C CA . ALA A 1 320 ? 19.894 21.651 -52.936 1.00 31.72 320 ALA A CA 1
ATOM 2516 C C . ALA A 1 320 ? 19.195 22.159 -54.214 1.00 31.72 320 ALA A C 1
ATOM 2518 O O . ALA A 1 320 ? 18.564 21.377 -54.917 1.00 31.72 320 ALA A O 1
ATOM 2519 N N . ASP A 1 321 ? 19.364 23.451 -54.534 1.00 29.14 321 ASP A N 1
ATOM 2520 C CA . ASP A 1 321 ? 20.225 23.880 -55.654 1.00 29.14 321 ASP A CA 1
ATOM 2521 C C . ASP A 1 321 ? 20.472 25.411 -55.689 1.00 29.14 321 ASP A C 1
ATOM 2523 O O . ASP A 1 321 ? 19.674 26.210 -55.206 1.00 29.14 321 ASP A O 1
ATOM 2527 N N . ALA A 1 322 ? 21.660 25.765 -56.196 1.00 29.30 322 ALA A N 1
ATOM 2528 C CA . ALA A 1 322 ? 22.431 27.025 -56.139 1.00 29.30 322 ALA A CA 1
ATOM 2529 C C . ALA A 1 322 ? 21.932 28.149 -57.105 1.00 29.30 322 ALA A C 1
ATOM 2531 O O . ALA A 1 322 ? 20.863 27.978 -57.687 1.00 29.30 322 ALA A O 1
ATOM 2532 N N . PRO A 1 323 ? 22.674 29.254 -57.410 1.00 39.91 323 PRO A N 1
ATOM 2533 C CA . PRO A 1 323 ? 23.924 29.799 -56.851 1.00 39.91 323 PRO A CA 1
ATOM 2534 C C . PRO A 1 323 ? 23.866 31.314 -56.521 1.00 39.91 323 PRO A C 1
ATOM 2536 O O . PRO A 1 323 ? 23.043 32.063 -57.039 1.00 39.91 323 PRO A O 1
ATOM 2539 N N . GLY A 1 324 ? 24.802 31.811 -55.707 1.00 25.64 324 GLY A N 1
ATOM 2540 C CA . GLY A 1 324 ? 24.925 33.254 -55.478 1.00 25.64 324 GLY A CA 1
ATOM 2541 C C . GLY A 1 324 ? 26.001 33.619 -54.466 1.00 25.64 324 GLY A C 1
ATOM 2542 O O . GLY A 1 324 ? 25.778 33.531 -53.266 1.00 25.64 324 GLY A O 1
ATOM 2543 N N . ASN A 1 325 ? 27.165 34.011 -54.981 1.00 28.50 325 ASN A N 1
ATOM 2544 C CA . ASN A 1 325 ? 28.289 34.613 -54.265 1.00 28.50 325 ASN A CA 1
ATOM 2545 C C . ASN A 1 325 ? 27.848 35.563 -53.143 1.00 28.50 325 ASN A C 1
ATOM 2547 O O . ASN A 1 325 ? 27.079 36.465 -53.427 1.00 28.50 325 ASN A O 1
ATOM 2551 N N . TYR A 1 326 ? 28.435 35.447 -51.950 1.00 26.67 326 TYR A N 1
ATOM 2552 C CA . TYR A 1 326 ? 29.184 36.541 -51.318 1.00 26.67 326 TYR A CA 1
ATOM 2553 C C . TYR A 1 326 ? 30.136 35.965 -50.263 1.00 26.67 326 TYR A C 1
ATOM 2555 O O . TYR A 1 326 ? 29.754 35.313 -49.297 1.00 26.67 326 TYR A O 1
ATOM 2563 N N . ILE A 1 327 ? 31.414 36.211 -50.519 1.00 28.70 327 ILE A N 1
ATOM 2564 C CA . ILE A 1 327 ? 32.546 36.094 -49.605 1.00 28.70 327 ILE A CA 1
ATOM 2565 C C . ILE A 1 327 ? 32.286 37.003 -48.392 1.00 28.70 327 ILE A C 1
ATOM 2567 O O . ILE A 1 327 ? 31.849 38.131 -48.594 1.00 28.70 327 ILE A O 1
ATOM 2571 N N . ILE A 1 328 ? 32.589 36.548 -47.169 1.00 28.77 328 ILE A N 1
ATOM 2572 C CA . ILE A 1 328 ? 33.493 37.205 -46.199 1.00 28.77 328 ILE A CA 1
ATOM 2573 C C . ILE A 1 328 ? 33.722 36.272 -44.997 1.00 28.77 328 ILE A C 1
ATOM 2575 O O . ILE A 1 328 ? 32.870 35.504 -44.565 1.00 28.77 328 ILE A O 1
ATOM 2579 N N . ASN A 1 329 ? 34.964 36.335 -44.544 1.00 24.55 329 ASN A N 1
ATOM 2580 C CA . ASN A 1 329 ? 35.714 35.440 -43.687 1.00 24.55 329 ASN A CA 1
ATOM 2581 C C . ASN A 1 329 ? 35.665 35.879 -42.206 1.00 24.55 329 ASN A C 1
ATOM 2583 O O . ASN A 1 329 ? 35.319 37.019 -41.908 1.00 24.55 329 ASN A O 1
ATOM 2587 N N . ALA A 1 330 ? 36.216 35.013 -41.348 1.00 25.09 330 ALA A N 1
ATOM 2588 C CA . ALA A 1 330 ? 36.972 35.345 -40.130 1.00 25.09 330 ALA A CA 1
ATOM 2589 C C . ALA A 1 330 ? 36.233 35.621 -38.790 1.00 25.09 330 ALA A C 1
ATOM 2591 O O . ALA A 1 330 ? 35.839 36.733 -38.461 1.00 25.09 330 ALA A O 1
ATOM 2592 N N . SER A 1 331 ? 36.231 34.574 -37.949 1.00 25.31 331 SER A N 1
ATOM 2593 C CA . SER A 1 331 ? 36.842 34.513 -36.600 1.00 25.31 331 SER A CA 1
ATOM 2594 C C . SER A 1 331 ? 36.673 35.670 -35.598 1.00 25.31 331 SER A C 1
ATOM 2596 O O . SER A 1 331 ? 37.244 36.739 -35.793 1.00 25.31 331 SER A O 1
ATOM 2598 N N . ARG A 1 332 ? 36.060 35.355 -34.441 1.00 26.50 332 ARG A N 1
ATOM 2599 C CA . ARG A 1 332 ? 36.253 35.872 -33.053 1.00 26.50 332 ARG A CA 1
ATOM 2600 C C . ARG A 1 332 ? 34.994 35.455 -32.259 1.00 26.50 332 ARG A C 1
ATOM 2602 O O . ARG A 1 332 ? 33.912 35.551 -32.807 1.00 26.50 332 ARG A O 1
ATOM 2609 N N . LEU A 1 333 ? 34.984 34.949 -31.029 1.00 29.16 333 LEU A N 1
ATOM 2610 C CA . LEU A 1 333 ? 35.872 35.075 -29.880 1.00 29.16 333 LEU A CA 1
ATOM 2611 C C . LEU A 1 333 ? 35.606 33.906 -28.915 1.00 29.16 333 LEU A C 1
ATOM 2613 O O . LEU A 1 333 ? 34.461 33.569 -28.625 1.00 29.16 333 LEU A O 1
ATOM 2617 N N . LEU A 1 334 ? 36.693 33.347 -28.393 1.00 27.39 334 LEU A N 1
ATOM 2618 C CA . LEU A 1 334 ? 36.740 32.655 -27.113 1.00 27.39 334 LEU A CA 1
ATOM 2619 C C . LEU A 1 334 ? 36.502 33.650 -25.961 1.00 27.39 334 LEU A C 1
ATOM 2621 O O . LEU A 1 334 ? 36.958 34.792 -26.025 1.00 27.39 334 LEU A O 1
ATOM 2625 N N . SER A 1 335 ? 35.981 33.102 -24.862 1.00 25.45 335 SER A N 1
ATOM 2626 C CA . SER A 1 335 ? 36.333 33.406 -23.465 1.00 25.45 335 SER A CA 1
ATOM 2627 C C . SER A 1 335 ? 35.502 34.407 -22.646 1.00 25.45 335 SER A C 1
ATOM 2629 O O . SER A 1 335 ? 35.183 35.504 -23.095 1.00 25.45 335 SER A O 1
ATOM 2631 N N . LEU A 1 336 ? 35.352 33.976 -21.379 1.00 28.73 336 LEU A N 1
ATOM 2632 C CA . LEU A 1 336 ? 35.037 34.681 -20.127 1.00 28.73 336 LEU A CA 1
ATOM 2633 C C . LEU A 1 336 ? 33.532 34.908 -19.893 1.00 28.73 336 LEU A C 1
ATOM 2635 O O . LEU A 1 336 ? 32.856 35.475 -20.739 1.00 28.73 336 LEU A O 1
ATOM 2639 N N . SER A 1 337 ? 32.932 34.451 -18.792 1.00 34.44 337 SER A N 1
ATOM 2640 C CA . SER A 1 337 ? 33.437 34.208 -17.426 1.00 34.44 337 SER A CA 1
ATOM 2641 C C . SER A 1 337 ? 32.632 33.133 -16.706 1.00 34.44 337 SER A C 1
ATOM 2643 O O . SER A 1 337 ? 31.396 33.143 -16.906 1.00 34.44 337 SER A O 1
#

Mean predicted aligned error: 15.37 Å

InterPro domains:
  IPR008580 PPPDE peptidase domain [PF05903] (159-296)
  IPR008580 PPPDE peptidase domain [PS51858] (158-306)
  IPR008580 PPPDE peptidase domain [PTHR12378] (159-299)
  IPR008580 PPPDE peptidase domain [SM01179] (158-305)
  IPR042266 PPPDE peptidase domain superfamily [G3DSA:3.90.1720.30] (155-308)

Solvent-accessible surface area (backbone atoms only — not comparable to full-atom values): 19445 Å² total; per-residue (Å²): 62,58,43,37,32,37,46,30,44,36,23,73,38,91,56,60,38,35,38,38,78,20,46,91,85,44,71,30,22,50,74,85,43,75,53,67,101,61,67,45,77,40,43,55,70,36,73,46,45,32,42,50,38,42,38,25,44,50,92,77,54,78,62,25,21,30,42,35,42,95,91,49,54,40,23,32,25,25,38,77,54,97,85,50,88,76,52,39,26,26,42,40,44,23,38,86,87,63,48,78,46,66,76,89,73,44,42,83,66,47,66,46,36,84,86,77,50,82,52,47,61,39,52,23,24,42,35,36,38,72,65,99,76,66,100,55,100,63,81,77,56,69,80,67,25,56,41,81,43,54,28,81,80,70,46,59,60,46,34,32,30,42,38,36,19,42,65,50,61,89,65,96,62,63,71,80,58,47,77,74,42,101,58,87,73,60,69,54,70,46,38,29,38,34,40,64,86,45,19,37,33,44,41,71,39,95,52,45,83,40,65,12,57,42,71,50,96,45,62,84,61,53,100,65,35,43,66,70,45,62,44,81,34,47,54,36,88,60,51,69,70,54,50,53,44,46,46,66,70,64,45,26,81,80,36,33,5,51,65,52,32,90,69,85,36,36,21,59,57,45,42,37,56,49,26,55,74,45,67,32,47,67,69,57,62,77,72,54,48,41,38,54,59,43,54,62,68,75,65,56,64,84,78,63,53,64,58,52,53,74,74,51,67,78,82,72,83,86,76,88,83,88,88,78,91,77,91,84,82,81,91,85,81,85,84,86,133

Secondary structure (DSSP, 8-state):
-EEEEEEEEEE-SSS-EEEE---SSSPPEETTEEP-SS-EEE-TT-EEEEEEEEE-BHHHHSS-EEEEETTEEEEEEEE--TT-TT-EEEEEEEETT--EE-GGG-EEEEEPPTTSS--EEEEEEEEE---S---SSSPPPHHHHEEEEEHHHHS-TTEEEEEEEEE--SSS--HHHHTTSS-------EEEEEETTEEEEE---SSTTSB-EEE-SSTT--SSEEEEEEEEEEE-SS-HHHHHHIIIIIIGGG-BGGG-BTTTBSHHHHHHHHHHHHT-PPPPHHHHHHHHHHHHHTTPPTTGGGHHHHHS-------------------------

Radius of gyration: 26.49 Å; Cα contacts (8 Å, |Δi|>4): 643; chains: 1; bounding box: 61×55×94 Å

Organism: NCBI:txid878477

Foldseek 3Di:
DEKEAAFKEAEQDQAKKWKQAQDPVFFKDWQNHTDPNDIDIQHHGDITTMDRRIFEACVPRVGGIWMDGDPFIKHWHWDDDPPDPQQFIKTFIAGPVRHGDDPVQIGTQGHDDPPPPNQYYFYKHWYFDADPDDPDPDGDHPVRRIHIDGCVVVDDLQWKKKWKWWFPPPDDDPPVVVVVDPDPPQTQIAIWMAHSQWIWFAAADPDQQAFRIDIDPGPCDDPGTHTGHIDTQGGFPDDPVRLVCCVPPPVRNVRGNNPDDSQPHGRLVSQQVSCVVRVTHGDDVVNVVSSVVVVVVVPDDPPVCVVVCVVPPDPDPDDDDDDDDDDDDDDDDDDDD

Nearest PDB structures (foldseek):
  3ebq-assembly1_A  TM=7.505E-01  e=1.512E-05  Homo sapiens
  2wp7-assembly1_A-2  TM=7.504E-01  e=1.107E-04  Mus musculus
  2oa9-assembly1_A  TM=2.337E-01  e=4.786E+00  Kocuria varians

Sequence (337 aa):
MVVAQIVRLRNNTLRTFYITPGDIFYKTSIDGQPVGDQQIEVPPGFDQATEGLTVPWESVSGTGLAISEAEAQIRCVVGPVDFDSEERDWLQFRRADWEPVHHKKWMPLGQRHLLGTVGSSTDLALTFRDSKSDCTNNPSPIEEVVHFEPALKAALPNAVFLNIFDLASALSIPNSMLCNTMFNTVGAFHTAIEVYGEEWAFYRTPNPTSCGVCKSLRPRHHPVHVYRQSVNLGSTMLKDWEVRYLIRAKLAAKWPGGTYDLLRHNCIHFCQELALALGVSPVPTWVRNLHETGASVFQLPWPLSSVKSLIFGDARPALADAPGNYIINASRLLSLS